Protein AF-G3NGI7-F1 (afdb_monomer)

Secondary structure (DSSP, 8-state):
-------------------------------S----EEEEEEEEEEEE--TT--HHHHHHH-EEEEEEEEHHHHHHHHHHSPPGGGSPTTEEEEEEETT--S-TTSHHHHT-EEEEEEE-HHHHHHHHHHHHHHHHTTTTGGGS-TT--EEEEEEE--SSSEEEEEEES-GGGTTT--HHHHHHHH-TT---EEEEEEEGGG-TT--TT---

Sequence (212 aa):
MAVPVAALQVNASSGPSLLEHTIHMSIPSDKENNTLPLHSPWTFWLDRSLPGATAAECESNLKKIYTVDTVQNFWRVYNNIPGVSNLPLRCSYHLMRGERKPLWEEDSNAKGGVWKMKVPKECTSAVWKELLLATIGEQFSDFCASDDEVVGVSVSVREREDVFQVWNGNASCANESNILGRINELLPQTPFKAVFYKPHEEHHAFEGGRRH

Solvent-accessible surface area (backbone atoms only — not comparable to full-atom values): 12666 Å² total; per-residue (Å²): 139,82,85,91,85,86,81,94,86,82,82,90,80,91,74,88,80,87,84,80,80,75,80,78,76,79,73,79,88,63,92,57,89,86,71,49,71,37,90,60,40,35,22,36,34,40,35,55,63,56,92,87,58,50,72,71,51,49,58,71,40,47,39,81,72,51,74,28,48,27,57,64,50,42,52,53,51,63,73,72,46,82,54,73,84,75,53,59,77,36,28,30,44,35,41,18,46,46,89,53,70,100,44,64,72,41,78,81,35,36,60,4,23,34,42,35,34,31,32,50,65,89,48,44,60,60,54,51,53,51,52,50,52,37,56,65,64,53,65,53,61,88,30,34,29,96,87,36,45,81,44,29,41,35,41,34,37,45,92,80,45,27,36,38,37,42,30,32,45,32,38,88,40,55,86,71,30,44,56,69,59,53,51,42,70,78,39,74,85,59,75,74,35,81,69,46,77,44,48,33,80,75,37,96,80,54,63,88,70,83,79,129

Mean predicted aligned error: 11.53 Å

Nearest PDB structures (foldseek):
  4b6v-assembly1_A  TM=7.515E-01  e=2.712E-27  Mus musculus
  2jgb-assembly1_A  TM=8.847E-01  e=2.091E-16  Homo sapiens
  2idv-assembly1_A  TM=8.412E-01  e=5.360E-15  Triticum aestivum
  5me6-assembly3_C  TM=8.350E-01  e=9.114E-15  Cucumis melo
  2wmc-assembly1_A  TM=8.25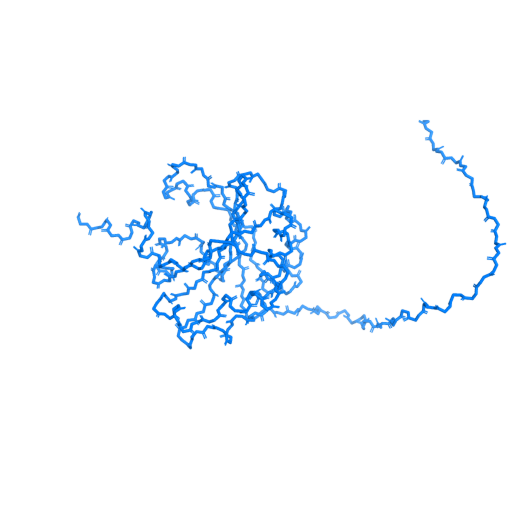4E-01  e=1.154E-14  Pisum sativum

pLDDT: mean 79.79, std 20.9, range [30.03, 97.56]

Structure (mmCIF, N/CA/C/O backbone):
data_AF-G3NGI7-F1
#
_entry.id   AF-G3NGI7-F1
#
loop_
_atom_site.group_PDB
_atom_site.id
_atom_site.type_symbol
_atom_site.label_atom_id
_atom_site.label_alt_id
_atom_site.label_comp_id
_atom_site.label_asym_id
_atom_site.label_entity_id
_atom_site.label_seq_id
_atom_site.pdbx_PDB_ins_code
_atom_site.Cartn_x
_atom_site.Cartn_y
_atom_site.Cartn_z
_atom_site.occupancy
_atom_site.B_iso_or_equiv
_atom_site.auth_seq_id
_atom_site.auth_comp_id
_atom_site.auth_asym_id
_atom_site.auth_atom_id
_atom_site.pdbx_PDB_model_num
ATOM 1 N N . MET A 1 1 ? 39.200 -17.763 29.154 1.00 35.47 1 MET A N 1
ATOM 2 C CA . MET A 1 1 ? 39.343 -16.597 30.059 1.00 35.47 1 MET A CA 1
ATOM 3 C C . MET A 1 1 ? 38.561 -15.452 29.430 1.00 35.47 1 MET A C 1
ATOM 5 O O . MET A 1 1 ? 38.743 -15.258 28.243 1.00 35.47 1 MET A O 1
ATOM 9 N N . ALA A 1 2 ? 37.658 -14.718 30.070 1.00 34.12 2 ALA A N 1
ATOM 10 C CA . ALA A 1 2 ? 37.245 -14.646 31.465 1.00 34.12 2 ALA A CA 1
ATOM 11 C C . ALA A 1 2 ? 35.800 -14.103 31.521 1.00 34.12 2 ALA A C 1
ATOM 13 O O . ALA A 1 2 ? 35.407 -13.292 30.686 1.00 34.12 2 ALA A O 1
ATOM 14 N N . VAL A 1 3 ? 35.032 -14.567 32.505 1.00 30.03 3 VAL A N 1
ATOM 15 C CA . VAL A 1 3 ? 33.756 -13.978 32.936 1.00 30.03 3 VAL A CA 1
ATOM 16 C C . VAL A 1 3 ? 34.087 -12.769 33.818 1.00 30.03 3 VAL A C 1
ATOM 18 O O . VAL A 1 3 ? 34.944 -12.924 34.692 1.00 30.03 3 VAL A O 1
ATOM 21 N N . PRO A 1 4 ? 33.451 -11.595 33.668 1.00 39.59 4 PRO A N 1
ATOM 22 C CA . PRO A 1 4 ? 33.573 -10.549 34.667 1.00 39.59 4 PRO A CA 1
ATOM 23 C C . PRO A 1 4 ? 32.540 -10.761 35.782 1.00 39.59 4 PRO A C 1
ATOM 25 O O . PRO A 1 4 ? 31.336 -10.807 35.543 1.00 39.59 4 PRO A O 1
ATOM 28 N N . VAL A 1 5 ? 33.046 -10.876 37.011 1.00 36.28 5 VAL A N 1
ATOM 29 C CA . VAL A 1 5 ? 32.312 -10.724 38.273 1.00 36.28 5 VAL A CA 1
ATOM 30 C C . VAL A 1 5 ? 32.819 -9.444 38.928 1.00 36.28 5 VAL A C 1
ATOM 32 O O . VAL A 1 5 ? 34.023 -9.331 39.136 1.00 36.28 5 VAL A O 1
ATOM 35 N N . ALA A 1 6 ? 31.908 -8.520 39.246 1.00 35.16 6 ALA A N 1
ATOM 36 C CA . ALA A 1 6 ? 31.967 -7.495 40.305 1.00 35.16 6 ALA A CA 1
ATOM 37 C C . ALA A 1 6 ? 30.927 -6.407 39.969 1.00 35.16 6 ALA A C 1
ATOM 39 O O . ALA A 1 6 ? 30.782 -6.050 38.808 1.00 35.16 6 ALA A O 1
ATOM 40 N N . ALA A 1 7 ? 30.185 -5.784 40.876 1.00 33.44 7 ALA A N 1
ATOM 41 C CA . ALA A 1 7 ? 29.917 -5.990 42.289 1.00 33.44 7 ALA A CA 1
ATOM 42 C C . ALA A 1 7 ? 28.629 -5.188 42.566 1.00 33.44 7 ALA A C 1
ATOM 44 O O . ALA A 1 7 ? 28.510 -4.040 42.140 1.00 33.44 7 ALA A O 1
ATOM 45 N N . LEU A 1 8 ? 27.657 -5.798 43.238 1.00 32.94 8 LEU A N 1
ATOM 46 C CA . LEU A 1 8 ? 26.478 -5.118 43.772 1.00 32.94 8 LEU A CA 1
ATOM 47 C C . LEU A 1 8 ? 26.868 -4.452 45.090 1.00 32.94 8 LEU A C 1
ATOM 49 O O . LEU A 1 8 ? 27.168 -5.171 46.034 1.00 32.94 8 LEU A O 1
ATOM 53 N N . GLN A 1 9 ? 26.818 -3.120 45.168 1.00 32.41 9 GLN A N 1
ATOM 54 C CA . GLN A 1 9 ? 26.530 -2.417 46.423 1.00 32.41 9 GLN A CA 1
ATOM 55 C C . GLN A 1 9 ? 26.179 -0.944 46.154 1.00 32.41 9 GLN A C 1
ATOM 57 O O . GLN A 1 9 ? 27.075 -0.124 45.980 1.00 32.41 9 GLN A O 1
ATOM 62 N N . VAL A 1 10 ? 24.893 -0.581 46.194 1.00 32.44 10 VAL A N 1
ATOM 63 C CA . VAL A 1 10 ? 24.483 0.750 46.676 1.00 32.44 10 VAL A CA 1
ATOM 64 C C . VAL A 1 10 ? 23.192 0.600 47.481 1.00 32.44 10 VAL A C 1
ATOM 66 O O . VAL A 1 10 ? 22.247 -0.058 47.058 1.00 32.44 10 VAL A O 1
ATOM 69 N N . ASN A 1 11 ? 23.241 1.162 48.685 1.00 31.39 11 ASN A N 1
ATOM 70 C CA . ASN A 1 11 ? 22.303 1.034 49.791 1.00 31.39 11 ASN A CA 1
ATOM 71 C C . ASN A 1 11 ? 20.877 1.513 49.500 1.00 31.39 11 ASN A C 1
ATOM 73 O O . ASN A 1 11 ? 20.649 2.473 48.770 1.00 31.39 11 ASN A O 1
ATOM 77 N N . ALA A 1 12 ? 19.943 0.888 50.215 1.00 32.53 12 ALA A N 1
ATOM 78 C CA . ALA A 1 12 ? 18.572 1.328 50.389 1.00 32.53 12 ALA A CA 1
ATOM 79 C C . ALA A 1 12 ? 18.481 2.687 51.108 1.00 32.53 12 ALA A C 1
ATOM 81 O O . ALA A 1 12 ? 19.065 2.877 52.176 1.00 32.53 12 ALA A O 1
ATOM 82 N N . SER A 1 13 ? 17.652 3.584 50.578 1.00 34.91 13 SER A N 1
ATOM 83 C CA . SER A 1 13 ? 16.891 4.540 51.379 1.00 34.91 13 SER A CA 1
ATOM 84 C C . SER A 1 13 ? 15.485 4.691 50.791 1.00 34.91 13 SER A C 1
ATOM 86 O O . SER A 1 13 ? 15.260 4.698 49.585 1.00 34.91 13 SER A O 1
ATOM 88 N N . SER A 1 14 ? 14.528 4.673 51.704 1.00 40.25 14 SER A N 1
ATOM 89 C CA . SER A 1 14 ? 13.093 4.482 51.542 1.00 40.25 14 SER A CA 1
ATOM 90 C C . SER A 1 14 ? 12.348 5.710 51.008 1.00 40.25 14 SER A C 1
ATOM 92 O O . SER A 1 14 ? 12.478 6.800 51.560 1.00 40.25 14 SER A O 1
ATOM 94 N N . GLY A 1 15 ? 11.466 5.488 50.032 1.00 37.97 15 GLY A N 1
ATOM 95 C CA . GLY A 1 15 ? 10.341 6.362 49.683 1.00 37.97 15 GLY A CA 1
ATOM 96 C C . GLY A 1 15 ? 9.142 5.500 49.253 1.00 37.97 15 GLY A C 1
ATOM 97 O O . GLY A 1 15 ? 9.364 4.428 48.689 1.00 37.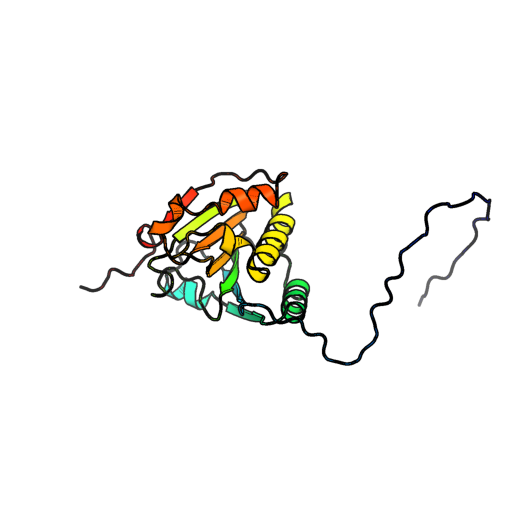97 15 GLY A O 1
ATOM 98 N N . PRO A 1 16 ? 7.883 5.883 49.540 1.00 39.19 16 PRO A N 1
ATOM 99 C CA . PRO A 1 16 ? 6.734 5.061 49.181 1.00 39.19 16 PRO A CA 1
ATOM 100 C C . PRO A 1 16 ? 6.428 5.238 47.686 1.00 39.19 16 PRO A C 1
ATOM 102 O O . PRO A 1 16 ? 5.938 6.287 47.270 1.00 39.19 16 PRO A O 1
ATOM 105 N N . SER A 1 17 ? 6.708 4.222 46.864 1.00 39.66 17 SER A N 1
ATOM 106 C CA . SER A 1 17 ? 6.283 4.195 45.460 1.00 39.66 17 SER A CA 1
ATOM 107 C C . SER A 1 17 ? 4.797 3.835 45.366 1.00 39.66 17 SER A C 1
ATOM 109 O O . SER A 1 17 ? 4.411 2.683 45.175 1.00 39.66 17 SER A O 1
ATOM 111 N N . LEU A 1 18 ? 3.934 4.838 45.506 1.00 48.47 18 LEU A N 1
ATOM 112 C CA . LEU A 1 18 ? 2.611 4.795 44.895 1.00 48.47 18 LEU A CA 1
ATOM 113 C C . LEU A 1 18 ? 2.846 4.858 43.383 1.00 48.47 18 LEU A C 1
ATOM 115 O O . LEU A 1 18 ? 3.287 5.906 42.926 1.00 48.47 18 LEU A O 1
ATOM 119 N N . LEU A 1 19 ? 2.645 3.737 42.676 1.00 43.50 19 LEU A N 1
ATOM 120 C CA . LEU A 1 19 ? 2.373 3.568 41.229 1.00 43.50 19 LEU A CA 1
ATOM 121 C C . LEU A 1 19 ? 2.923 2.223 40.693 1.00 43.50 19 LEU A C 1
ATOM 123 O O . LEU A 1 19 ? 3.621 2.176 39.690 1.00 43.50 19 LEU A O 1
ATOM 127 N N . GLU A 1 20 ? 2.564 1.102 41.318 1.00 41.09 20 GLU A N 1
ATOM 128 C CA . GLU A 1 20 ? 2.549 -0.204 40.638 1.00 41.09 20 GLU A CA 1
ATOM 129 C C . GLU A 1 20 ? 1.208 -0.880 40.934 1.00 41.09 20 GLU A C 1
ATOM 131 O O . GLU A 1 20 ? 1.075 -1.793 41.743 1.00 41.09 20 GLU A O 1
ATOM 136 N N . HIS A 1 21 ? 0.150 -0.369 40.311 1.00 38.62 21 HIS A N 1
ATOM 137 C CA . HIS A 1 21 ? -1.038 -1.170 40.031 1.00 38.62 21 HIS A CA 1
ATOM 138 C C . HIS A 1 21 ? -1.010 -1.502 38.546 1.00 38.62 21 HIS A C 1
ATOM 140 O O . HIS A 1 21 ? -1.794 -0.999 37.746 1.00 38.62 21 HIS A O 1
ATOM 146 N N . THR A 1 22 ? -0.044 -2.341 38.173 1.00 43.09 22 THR A N 1
ATOM 147 C CA . THR A 1 22 ? -0.111 -3.084 36.920 1.00 43.09 22 THR A CA 1
ATOM 148 C C . THR A 1 22 ? -1.347 -3.967 37.015 1.00 43.09 22 THR A C 1
ATOM 150 O O . THR A 1 22 ? -1.375 -4.924 37.788 1.00 43.09 22 THR A O 1
ATOM 153 N N . ILE A 1 23 ? -2.393 -3.617 36.267 1.00 44.12 23 ILE A N 1
ATOM 154 C CA . ILE A 1 23 ? -3.558 -4.476 36.063 1.00 44.12 23 ILE A CA 1
ATOM 155 C C . ILE A 1 23 ? -3.031 -5.744 35.391 1.00 44.12 23 ILE A C 1
ATOM 157 O O . ILE A 1 23 ? -2.789 -5.776 34.186 1.00 44.12 23 ILE A O 1
ATOM 161 N N . HIS A 1 24 ? -2.795 -6.786 36.184 1.00 43.12 24 HIS A N 1
ATOM 162 C CA . HIS A 1 24 ? -2.469 -8.106 35.677 1.00 43.12 24 HIS A CA 1
ATOM 163 C C . HIS A 1 24 ? -3.762 -8.686 35.098 1.00 43.12 24 HIS A C 1
ATOM 165 O O . HIS A 1 24 ? -4.488 -9.406 35.782 1.00 43.12 24 HIS A O 1
ATOM 171 N N . MET A 1 25 ? -4.097 -8.334 33.850 1.00 44.91 25 MET A N 1
ATOM 172 C CA . MET A 1 25 ? -5.103 -9.088 33.109 1.00 44.91 25 MET A CA 1
ATOM 173 C C . MET A 1 25 ? -4.588 -10.520 32.997 1.00 44.91 25 MET A C 1
ATOM 175 O O . MET A 1 25 ? -3.659 -10.811 32.246 1.00 44.91 25 MET A O 1
ATOM 179 N N . SER A 1 26 ? -5.167 -11.413 33.791 1.00 44.81 26 SER A N 1
ATOM 180 C CA . SER A 1 26 ? -5.025 -12.850 33.626 1.00 44.81 26 SER A CA 1
ATOM 181 C C . SER A 1 26 ? -5.613 -13.219 32.267 1.00 44.81 26 SER A C 1
ATOM 183 O O . SER A 1 26 ? -6.824 -13.392 32.144 1.00 44.81 26 SER A O 1
ATOM 185 N N . ILE A 1 27 ? -4.768 -13.292 31.237 1.00 57.34 27 ILE A N 1
ATOM 186 C CA . ILE A 1 27 ? -5.132 -13.924 29.969 1.00 57.34 27 ILE A CA 1
ATOM 187 C C . ILE A 1 27 ? -5.388 -15.398 30.312 1.00 57.34 27 ILE A C 1
ATOM 189 O O . ILE A 1 27 ? -4.459 -16.054 30.798 1.00 57.34 27 ILE A O 1
ATOM 193 N N . PRO A 1 28 ? -6.615 -15.923 30.140 1.00 48.22 28 PRO A N 1
ATOM 194 C CA . PRO A 1 28 ? -6.897 -17.321 30.422 1.00 48.22 28 PRO A CA 1
ATOM 195 C C . PRO A 1 28 ? -5.969 -18.186 29.572 1.00 48.22 28 PRO A C 1
ATOM 197 O O . PRO A 1 28 ? -5.926 -18.061 28.348 1.00 48.22 28 PRO A O 1
ATOM 200 N N . SER A 1 29 ? -5.186 -19.036 30.232 1.00 49.72 29 SER A N 1
ATOM 201 C CA . SER A 1 29 ? -4.342 -20.044 29.591 1.00 49.72 29 SER A CA 1
ATOM 202 C C . SER A 1 29 ? -5.216 -21.215 29.128 1.00 49.72 29 SER A C 1
ATOM 204 O O . SER A 1 29 ? -5.017 -22.352 29.560 1.00 49.72 29 SER A O 1
ATOM 206 N N . ASP A 1 30 ? -6.177 -20.953 28.249 1.00 49.66 30 ASP A N 1
ATOM 207 C CA . ASP A 1 30 ? -6.859 -22.022 27.535 1.00 49.66 30 ASP A CA 1
ATOM 208 C C . ASP A 1 30 ? -6.030 -22.376 26.306 1.00 49.66 30 ASP A C 1
ATOM 210 O O . ASP A 1 30 ? -5.837 -21.582 25.386 1.00 49.66 30 ASP A O 1
ATOM 214 N N . LYS A 1 31 ? -5.491 -23.599 26.319 1.00 51.34 31 LYS A N 1
ATOM 215 C CA . LYS A 1 31 ? -4.829 -24.252 25.183 1.00 51.34 31 LYS A CA 1
ATOM 216 C C . LYS A 1 31 ? -5.850 -24.677 24.118 1.00 51.34 31 LYS A C 1
ATOM 218 O O . LYS A 1 31 ? -5.794 -25.798 23.621 1.00 51.34 31 LYS A O 1
ATOM 223 N N . GLU A 1 32 ? -6.759 -23.787 23.752 1.00 53.88 32 GLU A N 1
ATOM 224 C CA . GLU A 1 32 ? -7.366 -23.818 22.429 1.00 53.88 32 GLU A CA 1
ATOM 225 C C . GLU A 1 32 ? -6.561 -22.866 21.548 1.00 53.88 32 GLU A C 1
ATOM 227 O O . GLU A 1 32 ? -6.068 -21.841 22.017 1.00 53.88 32 GLU A O 1
ATOM 232 N N . ASN A 1 33 ? -6.350 -23.222 20.282 1.00 62.00 33 ASN A N 1
ATOM 233 C CA . ASN A 1 33 ? -5.740 -22.328 19.302 1.00 62.00 33 ASN A CA 1
ATOM 234 C C . ASN A 1 33 ? -6.602 -21.058 19.205 1.00 62.00 33 ASN A C 1
ATOM 236 O O . ASN A 1 33 ? -7.518 -20.987 18.393 1.00 62.00 33 ASN A O 1
ATOM 240 N N . ASN A 1 34 ? -6.309 -20.058 20.039 1.00 71.19 34 ASN A N 1
ATOM 241 C CA . ASN A 1 34 ? -6.961 -18.755 20.069 1.00 71.19 34 ASN A CA 1
ATOM 242 C C . ASN A 1 34 ? -6.469 -17.923 18.876 1.00 71.19 34 ASN A C 1
ATOM 244 O O . ASN A 1 34 ? -5.839 -16.878 19.036 1.00 71.19 34 ASN A O 1
ATOM 248 N N . THR A 1 35 ? -6.633 -18.469 17.672 1.00 84.19 35 THR A N 1
ATOM 249 C CA . THR A 1 35 ? -6.315 -17.828 16.402 1.00 84.19 35 THR A CA 1
ATOM 250 C C . THR A 1 35 ? -7.473 -16.922 16.036 1.00 84.19 35 THR A C 1
ATOM 252 O O . THR A 1 35 ? -8.610 -17.377 15.947 1.00 84.19 35 THR A O 1
ATOM 255 N N . LEU A 1 36 ? -7.180 -15.645 15.823 1.00 93.56 36 LEU A N 1
ATOM 256 C CA . LEU A 1 36 ? -8.166 -14.646 15.442 1.00 93.56 36 LEU A CA 1
ATOM 257 C C . LEU A 1 36 ? -8.122 -14.540 13.915 1.00 93.56 36 LEU A C 1
ATOM 259 O O . LEU A 1 36 ? -7.128 -14.015 13.398 1.00 93.56 36 LEU A O 1
ATOM 263 N N . PRO A 1 37 ? -9.117 -15.081 13.188 1.00 95.31 37 PRO A N 1
ATOM 264 C CA . PRO A 1 37 ? -9.139 -14.993 11.735 1.00 95.31 37 PRO A CA 1
ATOM 265 C C . PRO A 1 37 ? -9.297 -13.537 11.299 1.00 95.31 37 PRO A C 1
ATOM 267 O O . PRO A 1 37 ? -10.006 -12.754 11.932 1.00 95.31 37 PRO A O 1
ATOM 270 N N . LEU A 1 38 ? -8.620 -13.176 10.215 1.00 95.06 38 LEU A N 1
ATOM 271 C CA . LEU A 1 38 ? -8.882 -11.932 9.505 1.00 95.06 38 LEU A CA 1
ATOM 272 C C . LEU A 1 38 ? -10.152 -12.098 8.670 1.00 95.06 38 LEU A C 1
ATOM 274 O O . LEU A 1 38 ? -10.463 -13.199 8.218 1.00 95.06 38 LEU A O 1
ATOM 278 N N . HIS A 1 39 ? -10.865 -10.996 8.437 1.00 93.69 39 HIS A N 1
ATOM 279 C CA . HIS A 1 39 ? -12.018 -10.999 7.535 1.00 93.69 39 HIS A CA 1
ATOM 280 C C . HIS A 1 39 ? -11.611 -11.412 6.112 1.00 93.69 39 HIS A C 1
ATOM 282 O O . HIS A 1 39 ? -12.273 -12.225 5.472 1.00 93.69 39 HIS A O 1
ATOM 288 N N . SER A 1 40 ? -10.481 -10.876 5.648 1.00 93.69 40 SER A N 1
ATOM 289 C CA . SER A 1 40 ? -9.912 -11.141 4.329 1.00 93.69 40 SER A CA 1
ATOM 290 C C . SER A 1 40 ? -8.474 -11.650 4.480 1.00 93.69 40 SER A C 1
ATOM 292 O O . SER A 1 40 ? -7.743 -11.138 5.333 1.00 93.69 40 SER A O 1
ATOM 294 N N . PRO A 1 41 ? -8.017 -12.621 3.667 1.00 96.06 41 PRO A N 1
ATOM 295 C CA . PRO A 1 41 ? -6.601 -12.959 3.603 1.00 96.06 41 PRO A CA 1
ATOM 296 C C . PRO A 1 41 ? -5.816 -11.831 2.921 1.00 96.06 41 PRO A C 1
ATOM 298 O O . PRO A 1 41 ? -6.312 -11.197 1.988 1.00 96.06 41 PRO A O 1
ATOM 301 N N . TRP A 1 42 ? -4.574 -11.612 3.346 1.00 97.12 42 TRP A N 1
ATOM 302 C CA . TRP A 1 42 ? -3.687 -10.586 2.795 1.00 97.12 42 TRP A CA 1
ATOM 303 C C . TRP A 1 42 ? -2.302 -11.157 2.504 1.00 97.12 42 TRP A C 1
ATOM 305 O O . TRP A 1 42 ? -1.724 -11.857 3.330 1.00 97.12 42 TRP A O 1
ATOM 315 N N . THR A 1 43 ? -1.728 -10.835 1.351 1.00 97.12 43 THR A N 1
ATOM 316 C CA . THR A 1 43 ? -0.399 -11.301 0.951 1.00 97.12 43 THR A CA 1
ATOM 317 C C . THR A 1 43 ? 0.621 -10.177 1.005 1.00 97.12 43 THR A C 1
ATOM 319 O O . THR A 1 43 ? 0.444 -9.122 0.394 1.00 97.12 43 THR A O 1
ATOM 322 N N . PHE A 1 44 ? 1.717 -10.427 1.721 1.00 97.06 44 PHE A N 1
ATOM 323 C CA . PHE A 1 44 ? 2.901 -9.582 1.707 1.00 97.06 44 PHE A CA 1
ATOM 324 C C . PHE A 1 44 ? 3.755 -9.875 0.475 1.00 97.06 44 PHE A C 1
ATOM 326 O O . PHE A 1 44 ? 4.112 -11.027 0.207 1.00 97.06 44 PHE A O 1
ATOM 333 N N . TRP A 1 45 ? 4.161 -8.813 -0.209 1.00 95.56 45 TRP A N 1
ATOM 334 C CA . TRP A 1 45 ? 5.073 -8.854 -1.342 1.00 95.56 45 TRP A CA 1
ATOM 335 C C . TRP A 1 45 ? 6.241 -7.888 -1.138 1.00 95.56 45 TRP A C 1
ATOM 337 O O . TRP A 1 45 ? 6.085 -6.820 -0.541 1.00 95.56 45 TRP A O 1
ATOM 347 N N . LEU A 1 46 ? 7.405 -8.256 -1.668 1.00 93.44 46 LEU A N 1
ATOM 348 C CA . LEU A 1 46 ? 8.589 -7.409 -1.772 1.00 93.44 46 LEU A CA 1
ATOM 349 C C . LEU A 1 46 ? 8.902 -7.189 -3.248 1.00 93.44 46 LEU A C 1
ATOM 351 O O . LEU A 1 46 ? 9.082 -8.154 -3.983 1.00 93.44 46 LEU A O 1
ATOM 355 N N . ASP A 1 47 ? 9.032 -5.934 -3.648 1.00 89.88 47 ASP A N 1
ATOM 356 C CA . ASP A 1 47 ? 9.486 -5.544 -4.978 1.00 89.88 47 ASP A CA 1
ATOM 357 C C . ASP A 1 47 ? 10.789 -4.738 -4.880 1.00 89.88 47 ASP A C 1
ATOM 359 O O . ASP A 1 47 ? 11.034 -4.000 -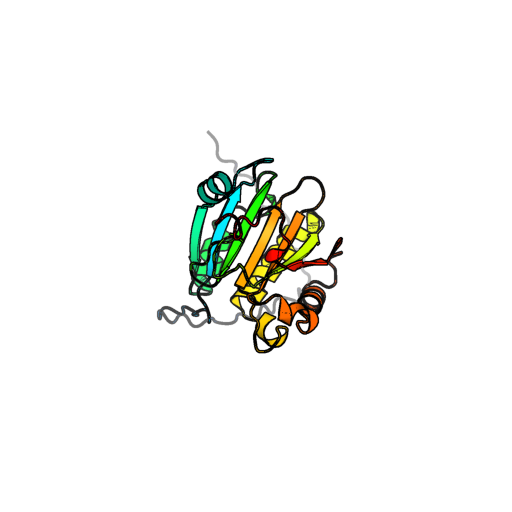3.916 1.00 89.88 47 ASP A O 1
ATOM 363 N N . ARG A 1 48 ? 11.637 -4.869 -5.898 1.00 83.69 48 ARG A N 1
ATOM 364 C CA . ARG A 1 48 ? 12.819 -4.035 -6.097 1.00 83.69 48 ARG A CA 1
ATOM 365 C C . ARG A 1 48 ? 12.689 -3.327 -7.439 1.00 83.69 48 ARG A C 1
ATOM 367 O O . ARG A 1 48 ? 12.990 -3.889 -8.487 1.00 83.69 48 ARG A O 1
ATOM 374 N N . SER A 1 49 ? 12.335 -2.048 -7.379 1.00 71.12 49 SER A N 1
ATOM 375 C CA . SER A 1 49 ? 12.184 -1.209 -8.560 1.00 71.12 49 SER A CA 1
ATOM 376 C C . SER A 1 49 ? 13.551 -0.724 -9.049 1.00 71.12 49 SER A C 1
ATOM 378 O O . SER A 1 49 ? 14.217 0.095 -8.408 1.00 71.12 49 SER A O 1
ATOM 380 N N . LEU A 1 50 ? 13.991 -1.221 -10.202 1.00 67.62 50 LEU A N 1
ATOM 381 C CA . LEU A 1 50 ? 15.176 -0.703 -10.881 1.00 67.62 50 LEU A CA 1
ATOM 382 C C . LEU A 1 50 ? 14.758 0.420 -11.852 1.00 67.62 50 LEU A C 1
ATOM 384 O O . LEU A 1 50 ? 13.732 0.301 -12.522 1.00 67.62 50 LEU A O 1
ATOM 388 N N . PRO A 1 51 ? 15.502 1.542 -11.929 1.00 62.25 51 PRO A N 1
ATOM 389 C CA . PRO A 1 51 ? 15.210 2.580 -12.914 1.00 62.25 51 PRO A CA 1
ATOM 390 C C . PRO A 1 51 ? 15.283 2.003 -14.332 1.00 62.25 51 PRO A C 1
ATOM 392 O O . PRO A 1 51 ? 16.294 1.406 -14.687 1.00 62.25 51 PRO A O 1
ATOM 395 N N . GLY A 1 52 ? 14.238 2.217 -15.134 1.00 61.69 52 GLY A N 1
ATOM 396 C CA . GLY A 1 52 ? 14.174 1.718 -16.511 1.00 61.69 52 GLY A CA 1
ATOM 397 C C . GLY A 1 52 ? 13.827 0.233 -16.641 1.00 61.69 52 GLY A C 1
ATOM 398 O O . GLY A 1 52 ? 13.937 -0.293 -17.742 1.00 61.69 52 GLY A O 1
ATOM 399 N N . ALA A 1 53 ? 13.409 -0.424 -15.552 1.00 62.91 53 ALA A N 1
ATOM 400 C CA . ALA A 1 53 ? 12.938 -1.801 -15.608 1.00 62.91 53 ALA A CA 1
ATOM 401 C C . ALA A 1 53 ? 11.684 -1.930 -16.486 1.00 62.91 53 ALA A C 1
ATOM 403 O O . ALA A 1 53 ? 10.752 -1.126 -16.392 1.00 62.91 53 ALA A O 1
ATOM 404 N N . THR A 1 54 ? 11.671 -2.964 -17.317 1.00 66.19 54 THR A N 1
ATOM 405 C CA . THR A 1 54 ? 10.512 -3.415 -18.094 1.00 66.19 54 THR A CA 1
ATOM 406 C C . THR A 1 54 ? 9.445 -4.036 -17.184 1.00 66.19 54 THR A C 1
ATOM 408 O O . THR A 1 54 ? 9.732 -4.425 -16.049 1.00 66.19 54 THR A O 1
ATOM 411 N N . ALA A 1 55 ? 8.209 -4.173 -17.677 1.00 64.06 55 ALA A N 1
ATOM 412 C CA . ALA A 1 55 ? 7.133 -4.854 -16.951 1.00 64.06 55 ALA A CA 1
ATOM 413 C C . ALA A 1 55 ? 7.531 -6.284 -16.529 1.00 64.06 55 ALA A C 1
ATOM 415 O O . ALA A 1 55 ? 7.371 -6.662 -15.369 1.00 64.06 55 ALA A O 1
ATOM 416 N N . ALA A 1 56 ? 8.184 -7.027 -17.431 1.00 64.00 56 ALA A N 1
ATOM 417 C CA . ALA A 1 56 ? 8.702 -8.370 -17.162 1.00 64.00 56 ALA A CA 1
ATOM 418 C C . ALA A 1 56 ? 9.762 -8.398 -16.043 1.00 64.00 56 ALA A C 1
ATOM 420 O O . ALA A 1 56 ? 9.800 -9.321 -15.229 1.00 64.00 56 ALA A O 1
ATOM 421 N N . GLU A 1 57 ? 10.618 -7.376 -15.959 1.00 68.94 57 GLU A N 1
ATOM 422 C CA . GLU A 1 57 ? 11.591 -7.254 -14.869 1.00 68.94 57 GLU A CA 1
ATOM 423 C C . GLU A 1 57 ? 10.921 -6.862 -13.548 1.00 68.94 57 GLU A C 1
ATOM 425 O O . GLU A 1 57 ? 11.351 -7.329 -12.495 1.00 68.94 57 GLU A O 1
ATOM 430 N N . CYS A 1 58 ? 9.868 -6.040 -13.575 1.00 64.94 58 CYS A N 1
ATOM 431 C CA . CYS A 1 58 ? 9.076 -5.735 -12.382 1.00 64.94 58 CYS A CA 1
ATOM 432 C C . CYS A 1 58 ? 8.398 -7.001 -11.838 1.00 64.94 58 CYS A C 1
ATOM 434 O O . CYS A 1 58 ? 8.533 -7.303 -10.653 1.00 64.94 58 CYS A O 1
ATOM 436 N N . GLU A 1 59 ? 7.775 -7.803 -12.706 1.00 67.62 59 GLU A N 1
ATOM 437 C CA . GLU A 1 59 ? 7.186 -9.082 -12.304 1.00 67.62 59 GLU A CA 1
ATOM 438 C C . GLU A 1 59 ? 8.248 -10.060 -11.775 1.00 67.62 59 GLU A C 1
ATOM 440 O O . GLU A 1 59 ? 8.044 -10.693 -10.741 1.00 67.62 59 GLU A O 1
ATOM 445 N N . SER A 1 60 ? 9.417 -10.148 -12.418 1.00 73.06 60 SER A N 1
ATOM 446 C CA . SER A 1 60 ? 10.492 -11.035 -11.953 1.00 73.06 60 SER A CA 1
ATOM 447 C C . SER A 1 60 ? 11.112 -10.598 -10.619 1.00 73.06 60 SER A C 1
ATOM 449 O O . SER A 1 60 ? 11.666 -11.438 -9.902 1.00 73.06 60 SER A O 1
ATOM 451 N N . ASN A 1 61 ? 11.086 -9.303 -10.293 1.00 82.06 61 ASN A N 1
ATOM 452 C CA . ASN A 1 61 ? 11.616 -8.779 -9.032 1.00 82.06 61 ASN A CA 1
ATOM 453 C C . ASN A 1 61 ? 10.604 -8.863 -7.885 1.00 82.06 61 ASN A C 1
ATOM 455 O O . ASN A 1 61 ? 11.005 -8.813 -6.716 1.00 82.06 61 ASN A O 1
ATOM 459 N N . LEU A 1 62 ? 9.326 -9.038 -8.214 1.00 86.88 62 LEU A N 1
ATOM 460 C CA . LEU A 1 62 ? 8.247 -9.188 -7.262 1.00 86.88 62 LEU A CA 1
ATOM 461 C C . LEU A 1 62 ? 8.307 -10.566 -6.587 1.00 86.88 62 LEU A C 1
ATOM 463 O O . LEU A 1 62 ? 8.121 -11.616 -7.200 1.00 86.88 62 LEU A O 1
ATOM 467 N N . LYS A 1 63 ? 8.535 -10.565 -5.277 1.00 91.38 63 LYS A N 1
ATOM 468 C CA . LYS A 1 63 ? 8.629 -11.774 -4.457 1.00 91.38 63 LYS A CA 1
ATOM 469 C C . LYS A 1 63 ? 7.487 -11.833 -3.464 1.00 91.38 63 LYS A C 1
ATOM 471 O O . LYS A 1 63 ? 7.336 -10.943 -2.627 1.00 91.38 63 LYS A O 1
ATOM 476 N N . LYS A 1 64 ? 6.724 -12.924 -3.511 1.00 94.44 64 LYS A N 1
ATOM 477 C CA . LYS A 1 64 ? 5.769 -13.265 -2.457 1.00 94.44 64 LYS A CA 1
ATOM 478 C C . LYS A 1 64 ? 6.538 -13.593 -1.179 1.00 94.44 64 LYS A C 1
ATOM 480 O O . LYS A 1 64 ? 7.437 -14.431 -1.204 1.00 94.44 64 LYS A O 1
ATOM 485 N N . ILE A 1 65 ? 6.183 -12.942 -0.076 1.00 94.94 65 ILE A N 1
ATOM 486 C CA . ILE A 1 65 ? 6.745 -13.238 1.244 1.00 94.94 65 ILE A CA 1
ATOM 487 C C . ILE A 1 65 ? 5.878 -14.296 1.919 1.00 94.94 65 ILE A C 1
ATOM 489 O O . ILE A 1 65 ? 6.346 -15.396 2.201 1.00 94.94 65 ILE A O 1
ATOM 493 N N . TYR A 1 66 ? 4.612 -13.962 2.178 1.00 96.38 66 TYR A N 1
ATOM 494 C CA . TYR A 1 66 ? 3.675 -14.841 2.870 1.00 96.38 66 TYR A CA 1
ATOM 495 C C . TYR A 1 66 ? 2.238 -14.324 2.755 1.00 96.38 66 TYR A C 1
ATOM 497 O O . TYR A 1 66 ? 2.028 -13.115 2.641 1.00 96.38 66 TYR A O 1
ATOM 505 N N . THR A 1 67 ? 1.263 -15.227 2.841 1.00 97.00 67 THR A N 1
ATOM 506 C CA . THR A 1 67 ? -0.170 -14.899 2.903 1.00 97.00 67 THR A CA 1
ATOM 507 C C . THR A 1 67 ? -0.675 -15.110 4.318 1.00 97.00 67 THR A C 1
ATOM 509 O O . THR A 1 67 ? -0.545 -16.200 4.866 1.00 97.00 67 THR A O 1
ATOM 512 N N . VAL A 1 68 ? -1.222 -14.061 4.921 1.00 96.44 68 VAL A N 1
ATOM 513 C CA . VAL A 1 68 ? -1.747 -14.067 6.284 1.00 96.44 68 VAL A CA 1
ATOM 514 C C . VAL A 1 68 ? -3.269 -14.079 6.255 1.00 96.44 68 VAL A C 1
ATOM 516 O O . VAL A 1 68 ? -3.904 -13.320 5.532 1.00 96.44 68 VAL A O 1
ATOM 519 N N . ASP A 1 69 ? -3.841 -14.948 7.069 1.00 96.31 69 ASP A N 1
ATOM 520 C CA . ASP A 1 69 ? -5.277 -15.189 7.228 1.00 96.31 69 ASP A CA 1
ATOM 521 C C . ASP A 1 69 ? -5.731 -15.027 8.688 1.00 96.31 69 ASP A C 1
ATOM 523 O O . ASP A 1 69 ? -6.916 -15.086 8.995 1.00 96.31 69 ASP A O 1
ATOM 527 N N . THR A 1 70 ? -4.786 -14.801 9.604 1.00 96.38 70 THR A N 1
ATOM 528 C CA . THR A 1 70 ? -5.022 -14.590 11.034 1.00 96.38 70 THR A CA 1
ATOM 529 C C . THR A 1 70 ? -4.172 -13.435 11.553 1.00 96.38 70 THR A C 1
ATOM 531 O O . THR A 1 70 ? -3.072 -13.171 11.050 1.00 96.38 70 THR A O 1
ATOM 534 N N . VAL A 1 71 ? -4.641 -12.771 12.611 1.00 95.56 71 VAL A N 1
ATOM 535 C CA . VAL A 1 71 ? -3.918 -11.674 13.281 1.00 95.56 71 VAL A CA 1
ATOM 536 C C . VAL A 1 71 ? -2.558 -12.152 13.809 1.00 95.56 71 VAL A C 1
ATOM 538 O O . VAL A 1 71 ? -1.556 -11.439 13.741 1.00 95.56 71 VAL A O 1
ATOM 541 N N . GLN A 1 72 ? -2.488 -13.389 14.299 1.00 94.94 72 GLN A N 1
ATOM 542 C CA . GLN A 1 72 ? -1.257 -14.002 14.792 1.00 94.94 72 GLN A CA 1
ATOM 543 C C . GLN A 1 72 ? -0.253 -14.212 13.657 1.00 94.94 72 GLN A C 1
ATOM 545 O O . GLN A 1 72 ? 0.926 -13.896 13.824 1.00 94.94 72 GLN A O 1
ATOM 550 N N . ASN A 1 73 ? -0.703 -14.711 12.500 1.00 94.94 73 ASN A N 1
ATOM 551 C CA . ASN A 1 73 ? 0.160 -14.865 11.329 1.00 94.94 73 ASN A CA 1
ATOM 552 C C . ASN A 1 73 ? 0.636 -13.505 10.804 1.00 94.94 73 ASN A C 1
ATOM 554 O O . ASN A 1 73 ? 1.813 -13.381 10.467 1.00 94.94 73 ASN A O 1
ATOM 558 N N . PHE A 1 74 ? -0.213 -12.471 10.832 1.00 97.06 74 PHE A N 1
ATOM 559 C CA . PHE A 1 74 ? 0.202 -11.099 10.529 1.00 97.06 74 PHE A CA 1
ATOM 560 C C . PHE A 1 74 ? 1.379 -10.650 11.405 1.00 97.06 74 PHE A C 1
ATOM 562 O O . PHE A 1 74 ? 2.431 -10.293 10.873 1.00 97.06 74 PHE A O 1
ATOM 569 N N . TRP A 1 75 ? 1.253 -10.733 12.734 1.00 96.56 75 TRP A N 1
ATOM 570 C CA . TRP A 1 75 ? 2.330 -10.318 13.639 1.00 96.56 75 TRP A CA 1
ATOM 571 C C . TRP A 1 75 ? 3.581 -11.187 13.512 1.00 96.56 75 TRP A C 1
ATOM 573 O O . TRP A 1 75 ? 4.693 -10.670 13.614 1.00 96.56 75 TRP A O 1
ATOM 583 N N . ARG A 1 76 ? 3.430 -12.492 13.248 1.00 95.69 76 ARG A N 1
ATOM 584 C CA . ARG A 1 76 ? 4.568 -13.376 12.956 1.00 95.69 76 ARG A CA 1
ATOM 585 C C . ARG A 1 76 ? 5.334 -12.886 11.735 1.00 95.69 76 ARG A C 1
ATOM 587 O O . ARG A 1 76 ? 6.544 -12.726 11.830 1.00 95.69 76 ARG A O 1
ATOM 594 N N . VAL A 1 77 ? 4.659 -12.620 10.620 1.00 96.38 77 VAL A N 1
ATOM 595 C CA . VAL A 1 77 ? 5.325 -12.140 9.401 1.00 96.38 77 VAL A CA 1
ATOM 596 C C . VAL A 1 77 ? 5.936 -10.761 9.636 1.00 96.38 77 VAL A C 1
ATOM 598 O O . VAL A 1 77 ? 7.133 -10.594 9.422 1.00 96.38 77 VAL A O 1
ATOM 601 N N . TYR A 1 78 ? 5.157 -9.808 10.154 1.00 96.25 78 TYR A N 1
ATOM 602 C CA . TYR A 1 78 ? 5.602 -8.430 10.383 1.00 96.25 78 TYR A CA 1
ATOM 603 C C . TYR A 1 78 ? 6.851 -8.347 11.276 1.00 96.25 78 TYR A C 1
ATOM 605 O O . TYR A 1 78 ? 7.764 -7.581 10.981 1.00 96.25 78 TYR A O 1
ATOM 613 N N . ASN A 1 79 ? 6.933 -9.172 12.325 1.00 95.56 79 ASN A N 1
ATOM 614 C CA . ASN A 1 79 ? 8.077 -9.181 13.241 1.00 95.56 79 ASN A CA 1
ATOM 615 C C . ASN A 1 79 ? 9.304 -9.942 12.704 1.00 95.56 79 ASN A C 1
ATOM 617 O O . ASN A 1 79 ? 10.393 -9.778 13.250 1.00 95.56 79 ASN A O 1
ATOM 621 N N . ASN A 1 80 ? 9.148 -10.787 11.677 1.00 95.75 80 ASN A N 1
ATOM 622 C CA . ASN A 1 80 ? 10.246 -11.578 11.101 1.00 95.75 80 ASN A CA 1
ATOM 623 C C . ASN A 1 80 ? 10.809 -10.990 9.798 1.00 95.75 80 ASN A C 1
ATOM 625 O O . ASN A 1 80 ? 11.876 -11.415 9.353 1.00 95.75 80 ASN A O 1
ATOM 629 N N . ILE A 1 81 ? 10.131 -10.020 9.182 1.00 94.38 81 ILE A N 1
ATOM 630 C CA . ILE A 1 81 ? 10.665 -9.292 8.027 1.00 94.38 81 ILE A CA 1
ATOM 631 C C . ILE A 1 81 ? 11.469 -8.061 8.474 1.00 94.38 81 ILE A C 1
ATOM 633 O O . ILE A 1 81 ? 11.167 -7.464 9.509 1.00 94.38 81 ILE A O 1
ATOM 637 N N . PRO A 1 82 ? 12.479 -7.623 7.698 1.00 94.00 82 PRO A N 1
ATOM 638 C CA . PRO A 1 82 ? 13.155 -6.360 7.963 1.00 94.00 82 PRO A CA 1
ATOM 639 C C . PRO A 1 82 ? 12.157 -5.203 7.974 1.00 94.00 82 PRO A C 1
ATOM 641 O O . PRO A 1 82 ? 11.352 -5.074 7.048 1.00 94.00 82 PRO A O 1
ATOM 644 N N . GLY A 1 83 ? 12.245 -4.342 8.991 1.00 93.25 83 GLY A N 1
ATOM 645 C CA . GLY A 1 83 ? 11.459 -3.113 9.049 1.00 93.25 83 GLY A CA 1
ATOM 646 C C . GLY A 1 83 ? 11.685 -2.242 7.811 1.00 93.25 83 GLY A C 1
ATOM 647 O O . GLY A 1 83 ? 12.775 -2.227 7.24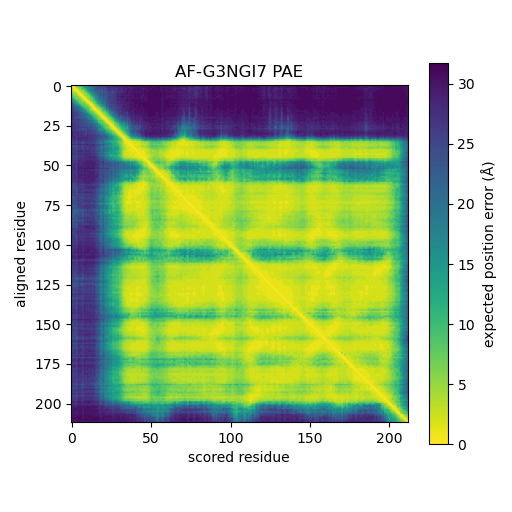0 1.00 93.25 83 GLY A O 1
ATOM 648 N N . VAL A 1 84 ? 10.658 -1.493 7.406 1.00 93.06 84 VAL A N 1
ATOM 649 C CA . VAL A 1 84 ? 10.673 -0.693 6.168 1.00 93.06 84 VAL A CA 1
ATOM 650 C C . VAL A 1 84 ? 11.857 0.280 6.091 1.00 93.06 84 VAL A C 1
ATOM 652 O O . VAL A 1 84 ? 12.463 0.422 5.035 1.00 93.06 84 VAL A O 1
ATOM 655 N N . SER A 1 85 ? 12.256 0.883 7.214 1.00 90.69 85 SER A N 1
ATOM 656 C CA . SER A 1 85 ? 13.398 1.805 7.277 1.00 90.69 85 SER A CA 1
ATOM 657 C C . SER A 1 85 ? 14.758 1.127 7.042 1.00 90.69 85 SER A C 1
ATOM 659 O O . SER A 1 85 ? 15.725 1.816 6.734 1.00 90.69 85 SER A O 1
ATOM 661 N N . ASN A 1 86 ? 14.833 -0.204 7.154 1.00 91.06 86 ASN A N 1
ATOM 662 C CA . ASN A 1 86 ? 16.046 -0.993 6.911 1.00 91.06 86 ASN A CA 1
ATOM 663 C C . ASN A 1 86 ? 16.124 -1.529 5.475 1.00 91.06 86 ASN A C 1
ATOM 665 O O . ASN A 1 86 ? 17.078 -2.228 5.124 1.00 91.06 86 ASN A O 1
ATOM 669 N N . LEU A 1 87 ? 15.120 -1.251 4.641 1.00 90.81 87 LEU A N 1
ATOM 670 C CA . LEU A 1 87 ? 15.153 -1.664 3.251 1.00 90.81 87 LEU A CA 1
ATOM 671 C C . LEU A 1 87 ? 16.129 -0.800 2.438 1.00 90.81 87 LEU A C 1
ATOM 673 O O . LEU A 1 87 ? 16.220 0.411 2.649 1.00 90.81 87 LEU A O 1
ATOM 677 N N . PRO A 1 88 ? 16.816 -1.392 1.444 1.00 89.44 88 PRO A N 1
ATOM 678 C CA . PRO A 1 88 ? 17.584 -0.627 0.473 1.00 89.44 88 PRO A CA 1
ATOM 679 C C . PRO A 1 88 ? 16.716 0.386 -0.282 1.00 89.44 88 PRO A C 1
ATOM 681 O O . PRO A 1 88 ? 15.517 0.182 -0.490 1.00 89.44 88 PRO A O 1
ATOM 684 N N . LEU A 1 89 ? 17.349 1.454 -0.770 1.00 88.94 89 LEU A N 1
ATOM 685 C CA . LEU A 1 89 ? 16.693 2.403 -1.667 1.00 88.94 89 LEU A CA 1
ATOM 686 C C . LEU A 1 89 ? 16.088 1.675 -2.874 1.00 88.94 89 LEU A C 1
ATOM 688 O O . LEU A 1 89 ? 16.704 0.773 -3.443 1.00 88.94 89 LEU A O 1
ATOM 692 N N . ARG A 1 90 ? 14.902 2.128 -3.293 1.00 87.12 90 ARG A N 1
ATOM 693 C CA . ARG A 1 90 ? 14.108 1.567 -4.399 1.00 87.12 90 ARG A CA 1
ATOM 694 C C . ARG A 1 90 ? 13.527 0.170 -4.150 1.00 87.12 90 ARG A C 1
ATOM 696 O O . ARG A 1 90 ? 12.948 -0.408 -5.065 1.00 87.12 90 ARG A O 1
ATOM 703 N N . CYS A 1 91 ? 13.611 -0.349 -2.929 1.00 90.69 91 CYS A N 1
ATOM 704 C CA . CYS A 1 91 ? 12.765 -1.461 -2.511 1.00 90.69 91 CYS A CA 1
ATOM 705 C C . CYS A 1 91 ? 11.379 -0.959 -2.092 1.00 90.69 91 CYS A C 1
ATOM 707 O O . CYS A 1 91 ? 11.229 0.168 -1.601 1.00 90.69 91 CYS A O 1
ATOM 709 N N . SER A 1 92 ? 10.381 -1.816 -2.271 1.00 93.81 92 SER A N 1
ATOM 710 C CA . SER A 1 92 ? 8.997 -1.543 -1.909 1.00 93.81 92 SER A CA 1
ATOM 711 C C . SER A 1 92 ? 8.377 -2.756 -1.227 1.00 93.81 92 SER A C 1
ATOM 713 O O . SER A 1 92 ? 8.582 -3.886 -1.666 1.00 93.81 92 SER A O 1
ATOM 715 N N . TYR A 1 93 ? 7.608 -2.525 -0.167 1.00 96.50 93 TYR A N 1
ATOM 716 C CA . TYR A 1 93 ? 6.712 -3.540 0.377 1.00 96.50 93 TYR A CA 1
ATOM 717 C C . TYR A 1 93 ? 5.289 -3.279 -0.080 1.00 96.50 93 TYR A C 1
ATOM 719 O O . TYR A 1 93 ? 4.862 -2.128 -0.195 1.00 96.50 93 TYR A O 1
ATOM 727 N N . HIS A 1 94 ? 4.547 -4.362 -0.266 1.00 96.62 94 HIS A N 1
ATOM 728 C CA . HIS A 1 94 ? 3.134 -4.330 -0.596 1.00 96.62 94 HIS A CA 1
ATOM 729 C C . HIS A 1 94 ? 2.387 -5.311 0.303 1.00 96.62 94 HIS A C 1
ATOM 731 O O . HIS A 1 94 ? 2.874 -6.411 0.560 1.00 96.62 94 HIS A O 1
ATOM 737 N N . LEU A 1 95 ? 1.201 -4.920 0.752 1.00 97.25 95 LEU A N 1
ATOM 738 C CA . LEU A 1 95 ? 0.211 -5.817 1.330 1.00 97.25 95 LEU A CA 1
ATOM 739 C C . LEU A 1 95 ? -1.016 -5.766 0.421 1.00 97.25 95 LEU A C 1
ATOM 741 O O . LEU A 1 95 ? -1.614 -4.704 0.273 1.00 97.25 95 LEU A O 1
ATOM 745 N N . MET A 1 96 ? -1.355 -6.888 -0.207 1.00 96.12 96 MET A N 1
ATOM 746 C CA . MET A 1 96 ? -2.435 -6.986 -1.194 1.00 96.12 96 MET A CA 1
ATOM 747 C C . MET A 1 96 ? -3.504 -7.971 -0.730 1.00 96.12 96 MET A C 1
ATOM 749 O O . MET A 1 96 ? -3.181 -8.976 -0.099 1.00 96.12 96 MET A O 1
ATOM 753 N N . ARG A 1 97 ? -4.774 -7.689 -1.026 1.00 94.38 97 ARG A N 1
ATOM 754 C CA . ARG A 1 97 ? -5.903 -8.555 -0.666 1.00 94.38 97 ARG A CA 1
ATOM 755 C C . ARG A 1 97 ? -5.832 -9.868 -1.452 1.00 94.38 97 ARG A C 1
ATOM 757 O O . ARG A 1 97 ? -5.639 -9.871 -2.668 1.00 94.38 97 ARG A O 1
ATOM 764 N N . GLY A 1 98 ? -6.001 -10.991 -0.761 1.00 92.38 98 GLY A N 1
ATOM 765 C CA . GLY A 1 98 ? -5.904 -12.331 -1.335 1.00 92.38 98 GLY A CA 1
ATOM 766 C C . GLY A 1 98 ? -4.536 -12.599 -1.960 1.00 92.38 98 GLY A C 1
ATOM 767 O O . GLY A 1 98 ? -3.503 -12.263 -1.389 1.00 92.38 98 GLY A O 1
ATOM 768 N N . GLU A 1 99 ? -4.532 -13.202 -3.146 1.00 88.81 99 GLU A N 1
ATOM 769 C CA . GLU A 1 99 ? -3.329 -13.532 -3.931 1.00 88.81 99 GLU A CA 1
ATOM 770 C C . GLU A 1 99 ? -3.014 -12.483 -5.010 1.00 88.81 99 GLU A C 1
ATOM 772 O O . GLU A 1 99 ? -2.198 -12.713 -5.903 1.00 88.81 99 GLU A O 1
ATOM 777 N N . ARG A 1 100 ? -3.671 -11.320 -4.945 1.00 86.62 100 ARG A N 1
ATOM 778 C CA . ARG A 1 100 ? -3.510 -10.250 -5.927 1.00 86.62 100 ARG A CA 1
ATOM 779 C C . ARG A 1 100 ? -2.066 -9.750 -5.922 1.00 86.62 100 ARG A C 1
ATOM 781 O O . ARG A 1 100 ? -1.501 -9.435 -4.870 1.00 86.62 100 ARG A O 1
ATOM 788 N N . LYS A 1 101 ? -1.471 -9.653 -7.110 1.00 85.94 101 LYS A N 1
ATOM 789 C CA . LYS A 1 101 ? -0.152 -9.044 -7.286 1.00 85.94 101 LYS A CA 1
ATOM 790 C C . LYS A 1 101 ? -0.289 -7.516 -7.322 1.00 85.94 101 LYS A C 1
ATOM 792 O O . LYS A 1 101 ? -1.255 -7.007 -7.894 1.00 85.94 101 LYS A O 1
ATOM 797 N N . PRO A 1 102 ? 0.678 -6.761 -6.776 1.00 81.38 102 PRO A N 1
ATOM 798 C CA . PRO A 1 102 ? 0.726 -5.303 -6.864 1.00 81.38 102 PRO A CA 1
ATOM 799 C C . PRO A 1 102 ? 1.148 -4.796 -8.258 1.00 81.38 102 PRO A C 1
ATOM 801 O O . PRO A 1 102 ? 1.985 -3.903 -8.372 1.00 81.38 102 PRO A O 1
ATOM 804 N N . LEU A 1 103 ? 0.598 -5.379 -9.323 1.00 78.56 103 LEU A N 1
ATOM 805 C CA . LEU A 1 103 ? 0.883 -5.018 -10.710 1.00 78.56 103 LEU A CA 1
ATOM 806 C C . LEU A 1 103 ? -0.328 -4.290 -11.293 1.00 78.56 103 LEU A C 1
ATOM 808 O O . LEU A 1 103 ? -1.452 -4.781 -11.199 1.00 78.56 103 LEU A O 1
ATOM 812 N N . TRP A 1 104 ? -0.109 -3.122 -11.899 1.00 67.56 104 TRP A N 1
ATOM 813 C CA . TRP A 1 104 ? -1.183 -2.346 -12.539 1.00 67.56 104 TRP A CA 1
ATOM 814 C C . TRP A 1 104 ? -1.750 -3.029 -13.796 1.00 67.56 104 TRP A C 1
ATOM 816 O O . TRP A 1 104 ? -2.832 -2.665 -14.238 1.00 67.56 104 TRP A O 1
ATOM 826 N N . GLU A 1 105 ? -1.021 -3.991 -14.369 1.00 64.75 105 GLU A N 1
ATOM 827 C CA . GLU A 1 105 ? -1.390 -4.735 -15.587 1.00 64.75 105 GLU A CA 1
ATOM 828 C C . GLU A 1 105 ? -2.328 -5.909 -15.312 1.00 64.75 105 GLU A C 1
ATOM 830 O O . GLU A 1 105 ? -2.921 -6.450 -16.237 1.00 64.75 105 GLU A O 1
ATOM 835 N N . GLU A 1 106 ? -2.470 -6.307 -14.047 1.00 67.88 106 GLU A N 1
ATOM 836 C CA . GLU A 1 106 ? -3.449 -7.319 -13.673 1.00 67.88 106 GLU A CA 1
ATOM 837 C C . GLU A 1 106 ? -4.853 -6.792 -13.978 1.00 67.88 106 GLU A C 1
ATOM 839 O O . GLU A 1 106 ? -5.238 -5.720 -13.502 1.00 67.88 106 GLU A O 1
ATOM 844 N N . ASP A 1 107 ? -5.651 -7.578 -14.704 1.00 65.31 107 ASP A N 1
ATOM 845 C CA . ASP A 1 107 ? -7.032 -7.229 -15.071 1.00 65.31 107 ASP A CA 1
ATOM 846 C C . ASP A 1 107 ? -7.873 -6.832 -13.846 1.00 65.31 107 ASP A C 1
ATOM 848 O O . ASP A 1 107 ? -8.756 -5.977 -13.917 1.00 65.31 107 ASP A O 1
ATOM 852 N N . SER A 1 108 ? -7.557 -7.426 -12.689 1.00 67.25 108 SER A N 1
ATOM 853 C CA . SER A 1 108 ? -8.208 -7.146 -11.407 1.00 67.25 108 SER A CA 1
ATOM 854 C C . SER A 1 108 ? -7.903 -5.750 -10.842 1.00 67.25 108 SER A C 1
ATOM 856 O O . SER A 1 108 ? -8.697 -5.219 -10.062 1.00 67.25 108 SER A O 1
ATOM 858 N N . ASN A 1 109 ? -6.777 -5.146 -11.233 1.00 74.75 109 ASN A N 1
ATOM 859 C CA . ASN A 1 109 ? -6.338 -3.809 -10.833 1.00 74.75 109 ASN A CA 1
ATOM 860 C C . ASN A 1 109 ? -6.606 -2.749 -11.905 1.00 74.75 109 ASN A C 1
ATOM 862 O O . ASN A 1 109 ? -6.632 -1.570 -11.563 1.00 74.75 109 ASN A O 1
ATOM 866 N N . ALA A 1 110 ? -6.794 -3.130 -13.171 1.00 73.62 110 ALA A N 1
ATOM 867 C CA . ALA A 1 110 ? -6.812 -2.199 -14.302 1.00 73.62 110 ALA A CA 1
ATOM 868 C C . ALA A 1 110 ? -7.844 -1.062 -14.165 1.00 73.62 110 ALA A C 1
ATOM 870 O O . ALA A 1 110 ? -7.544 0.080 -14.500 1.00 73.62 110 ALA A O 1
ATOM 871 N N . LYS A 1 111 ? -9.027 -1.357 -13.609 1.00 82.88 111 LYS A N 1
ATOM 872 C CA . LYS A 1 111 ? -10.113 -0.378 -13.380 1.00 82.88 111 LYS A CA 1
ATOM 873 C C . LYS A 1 111 ? -9.960 0.436 -12.092 1.00 82.88 111 LYS A C 1
ATOM 875 O O . LYS A 1 111 ? -10.766 1.319 -11.806 1.00 82.88 111 LYS A O 1
ATOM 880 N N . GLY A 1 112 ? -8.960 0.095 -11.291 1.00 88.50 112 GLY A N 1
ATOM 881 C CA . GLY A 1 112 ? -8.680 0.721 -10.016 1.00 88.50 112 GLY A CA 1
ATOM 882 C C . GLY A 1 112 ? -7.797 1.952 -10.141 1.00 88.50 112 GLY A C 1
ATOM 883 O O . GLY A 1 112 ? -7.479 2.451 -11.226 1.00 88.50 112 GLY A O 1
ATOM 884 N N . GLY A 1 113 ? -7.341 2.422 -8.993 1.00 90.69 113 GLY A N 1
ATOM 885 C CA . GLY A 1 113 ? -6.331 3.460 -8.934 1.00 90.69 113 GLY A CA 1
ATOM 886 C C . GLY A 1 113 ? -5.601 3.452 -7.609 1.00 90.69 113 GLY A C 1
ATOM 887 O O . GLY A 1 113 ? -5.629 2.481 -6.846 1.00 90.69 113 GLY A O 1
ATOM 888 N N . VAL A 1 114 ? -4.886 4.544 -7.366 1.00 92.94 114 VAL A N 1
ATOM 889 C CA . VAL A 1 114 ? -3.999 4.638 -6.219 1.00 92.94 114 VAL A CA 1
ATOM 890 C C . VAL A 1 114 ? -3.938 6.054 -5.661 1.00 92.94 114 VAL A C 1
ATOM 892 O O . VAL A 1 114 ? -3.611 7.010 -6.370 1.00 92.94 114 VAL A O 1
ATOM 895 N N . TRP A 1 115 ? -4.179 6.189 -4.359 1.00 94.88 115 TRP A N 1
ATOM 896 C CA . TRP A 1 115 ? -3.801 7.390 -3.616 1.00 94.88 115 TRP A CA 1
ATOM 897 C C . TRP A 1 115 ? -2.313 7.322 -3.305 1.00 94.88 115 TRP A C 1
ATOM 899 O O . TRP A 1 115 ? -1.847 6.358 -2.697 1.00 94.88 115 TRP A O 1
ATOM 909 N N . LYS A 1 116 ? -1.558 8.340 -3.718 1.00 95.00 116 LYS A N 1
ATOM 910 C CA . LYS A 1 116 ? -0.125 8.468 -3.441 1.00 95.00 116 LYS A CA 1
ATOM 911 C C . LYS A 1 116 ? 0.113 9.601 -2.459 1.00 95.00 116 LYS A C 1
ATOM 913 O O . LYS A 1 116 ? -0.481 10.667 -2.586 1.00 95.00 116 LYS A O 1
ATOM 918 N N . MET A 1 117 ? 1.020 9.381 -1.516 1.00 96.56 117 MET A N 1
ATOM 919 C CA . MET A 1 117 ? 1.461 10.392 -0.558 1.00 96.56 117 MET A CA 1
ATOM 920 C C . MET A 1 117 ? 2.943 10.217 -0.237 1.00 96.56 117 MET A C 1
ATOM 922 O O . MET A 1 117 ? 3.463 9.101 -0.226 1.00 96.56 117 MET A O 1
ATOM 926 N N . LYS A 1 118 ? 3.634 11.323 0.019 1.00 96.50 118 LYS A N 1
ATOM 927 C CA . LYS A 1 118 ? 5.018 11.332 0.498 1.00 96.50 118 LYS A CA 1
ATOM 928 C C . LYS A 1 118 ? 5.042 11.549 1.997 1.00 96.50 118 LYS A C 1
ATOM 930 O O . LYS A 1 118 ? 4.317 12.398 2.517 1.00 96.50 118 LYS A O 1
ATOM 935 N N . VAL A 1 119 ? 5.902 10.793 2.659 1.00 96.50 119 VAL A N 1
ATOM 936 C CA . VAL A 1 119 ? 6.042 10.780 4.110 1.00 96.50 119 VAL A CA 1
ATOM 937 C C . VAL A 1 119 ? 7.524 10.935 4.460 1.00 96.50 119 VAL A C 1
ATOM 939 O O . VAL A 1 119 ? 8.375 10.308 3.817 1.00 96.50 119 VAL A O 1
ATOM 942 N N . PRO A 1 120 ? 7.867 11.759 5.464 1.00 96.12 120 PRO A N 1
ATOM 943 C CA . PRO A 1 120 ? 9.236 11.841 5.956 1.00 96.12 120 PRO A CA 1
ATOM 944 C C . PRO A 1 120 ? 9.751 10.496 6.488 1.00 96.12 120 PRO A C 1
ATOM 946 O O . PRO A 1 120 ? 8.993 9.657 6.990 1.00 96.12 120 PRO A O 1
ATOM 949 N N . LYS A 1 121 ? 11.063 10.279 6.410 1.00 94.69 121 LYS A N 1
ATOM 950 C CA . LYS A 1 121 ? 11.681 8.994 6.779 1.00 94.69 121 LYS A CA 1
ATOM 951 C C . LYS A 1 121 ? 11.467 8.638 8.247 1.00 94.69 121 LYS A C 1
ATOM 953 O O . LYS A 1 121 ? 11.246 7.473 8.573 1.00 94.69 121 LYS A O 1
ATOM 958 N N . GLU A 1 122 ? 11.456 9.644 9.111 1.00 95.12 122 GLU A N 1
ATOM 959 C CA . GLU A 1 122 ? 11.199 9.532 10.544 1.00 95.12 122 GLU A CA 1
ATOM 960 C C . GLU A 1 122 ? 9.794 8.997 10.864 1.00 95.12 122 GLU A C 1
ATOM 962 O O . GLU A 1 122 ? 9.619 8.277 11.845 1.00 95.12 122 GLU A O 1
ATOM 967 N N . CYS A 1 123 ? 8.804 9.266 10.008 1.00 95.88 123 CYS A N 1
ATOM 968 C CA . CYS A 1 123 ? 7.427 8.805 10.192 1.00 95.88 123 CYS A CA 1
ATOM 969 C C . CYS A 1 123 ? 7.157 7.454 9.510 1.00 95.88 123 CYS A C 1
ATOM 971 O O . CYS A 1 123 ? 6.161 6.802 9.814 1.00 95.88 123 CYS A O 1
ATOM 973 N N . THR A 1 124 ? 8.033 7.002 8.609 1.00 95.69 124 THR A N 1
ATOM 974 C CA . THR A 1 124 ? 7.759 5.880 7.690 1.00 95.69 124 THR A CA 1
ATOM 975 C C . THR A 1 124 ? 7.399 4.587 8.423 1.00 95.69 124 THR A C 1
ATOM 977 O O . THR A 1 124 ? 6.423 3.932 8.071 1.00 95.69 124 THR A O 1
ATOM 980 N N . SER A 1 125 ? 8.127 4.231 9.484 1.00 95.81 125 SER A N 1
ATOM 981 C CA . SER A 1 125 ? 7.826 3.013 10.251 1.00 95.81 1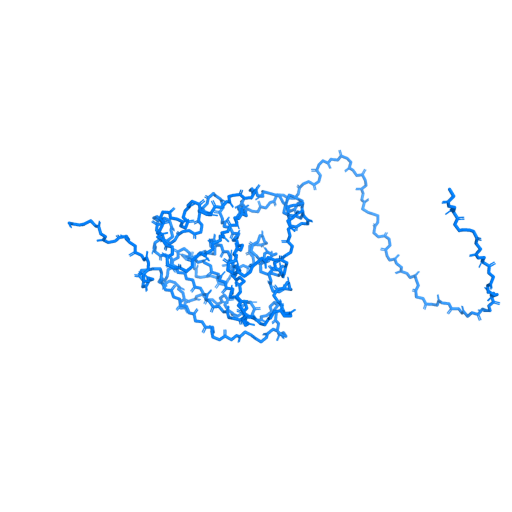25 SER A CA 1
ATOM 982 C C . SER A 1 125 ? 6.479 3.085 10.984 1.00 95.81 125 SER A C 1
ATOM 984 O O . SER A 1 125 ? 5.755 2.091 11.032 1.00 95.81 125 SER A O 1
ATOM 986 N N . ALA A 1 126 ? 6.121 4.251 11.533 1.00 96.00 126 ALA A N 1
ATOM 987 C CA . ALA A 1 126 ? 4.849 4.443 12.229 1.00 96.00 126 ALA A CA 1
ATOM 988 C C . ALA A 1 126 ? 3.669 4.405 11.249 1.00 96.00 126 ALA A C 1
ATOM 990 O O . ALA A 1 126 ? 2.723 3.650 11.463 1.00 96.00 126 ALA A O 1
ATOM 991 N N . VAL A 1 127 ? 3.778 5.145 10.142 1.00 97.12 127 VAL A N 1
ATOM 992 C CA . VAL A 1 127 ? 2.757 5.201 9.089 1.00 97.12 127 VAL A CA 1
ATOM 993 C C . VAL A 1 127 ? 2.544 3.829 8.461 1.00 97.12 127 VAL A C 1
ATOM 995 O O . VAL A 1 127 ? 1.406 3.406 8.293 1.00 97.12 127 VAL A O 1
ATOM 998 N N . TRP A 1 128 ? 3.621 3.096 8.158 1.00 97.56 128 TRP A N 1
ATOM 999 C CA . TRP A 1 128 ? 3.509 1.761 7.572 1.00 97.56 128 TRP A CA 1
ATOM 1000 C C . TRP A 1 128 ? 2.775 0.787 8.484 1.00 97.56 128 TRP A C 1
ATOM 1002 O O . TRP A 1 128 ? 1.848 0.115 8.041 1.00 97.56 128 TRP A O 1
ATOM 1012 N N . LYS A 1 129 ? 3.146 0.745 9.765 1.00 96.94 129 LYS A N 1
ATOM 1013 C CA . LYS A 1 129 ? 2.474 -0.108 10.744 1.00 96.94 129 LYS A CA 1
ATOM 1014 C C . LYS A 1 129 ? 0.990 0.241 10.864 1.00 96.94 129 LYS A C 1
ATOM 1016 O O . LYS A 1 129 ? 0.164 -0.662 10.815 1.00 96.94 129 LYS A O 1
ATOM 1021 N N . GLU A 1 130 ? 0.656 1.523 10.992 1.00 97.25 130 GLU A N 1
ATOM 1022 C CA . GLU A 1 130 ? -0.732 1.957 11.174 1.00 97.25 130 GLU A CA 1
ATOM 1023 C C . GLU A 1 130 ? -1.590 1.658 9.939 1.00 97.25 130 GLU A C 1
ATOM 1025 O O . GLU A 1 130 ? -2.685 1.119 10.064 1.00 97.25 130 GLU A O 1
ATOM 1030 N N . LEU A 1 131 ? -1.059 1.901 8.735 1.00 96.75 131 LEU A N 1
ATOM 1031 C CA . LEU A 1 131 ? -1.745 1.545 7.492 1.00 96.75 131 LEU A CA 1
ATOM 1032 C C . LEU A 1 131 ? -1.973 0.037 7.377 1.00 96.75 131 LEU A C 1
ATOM 1034 O O . LEU A 1 131 ? -3.062 -0.375 6.984 1.00 96.75 131 LEU A O 1
ATOM 1038 N N . LEU A 1 132 ? -0.986 -0.791 7.733 1.00 97.38 132 LEU A N 1
ATOM 1039 C CA . LEU A 1 132 ? -1.157 -2.245 7.739 1.00 97.38 132 LEU A CA 1
ATOM 1040 C C . LEU A 1 132 ? -2.264 -2.678 8.706 1.00 97.38 132 LEU A C 1
ATOM 1042 O O . LEU A 1 132 ? -3.116 -3.476 8.323 1.00 97.38 132 LEU A O 1
ATOM 1046 N N . LEU A 1 133 ? -2.271 -2.138 9.929 1.00 96.81 133 LEU A N 1
ATOM 1047 C CA . LEU A 1 133 ? -3.276 -2.458 10.946 1.00 96.81 133 LEU A CA 1
ATOM 1048 C C . LEU A 1 133 ? -4.682 -2.018 10.523 1.00 96.81 133 LEU A C 1
ATOM 1050 O O . LEU A 1 133 ? -5.623 -2.802 10.637 1.00 96.81 133 LEU A O 1
ATOM 1054 N N . ALA A 1 134 ? -4.818 -0.807 9.980 1.00 96.06 134 ALA A N 1
ATOM 1055 C CA . ALA A 1 134 ? -6.079 -0.317 9.431 1.00 96.06 134 ALA A CA 1
ATOM 1056 C C . ALA A 1 134 ? -6.565 -1.176 8.252 1.00 96.06 134 ALA A C 1
ATOM 1058 O O . ALA A 1 134 ? -7.758 -1.449 8.148 1.00 96.06 134 ALA A O 1
ATOM 1059 N N . THR A 1 135 ? -5.642 -1.653 7.409 1.00 95.69 135 THR A N 1
ATOM 1060 C CA . THR A 1 135 ? -5.953 -2.498 6.245 1.00 95.69 135 THR A CA 1
ATOM 1061 C C . THR A 1 135 ? -6.462 -3.876 6.665 1.00 95.69 135 THR A C 1
ATOM 1063 O O . THR A 1 135 ? -7.555 -4.268 6.271 1.00 95.69 135 THR A O 1
ATOM 1066 N N . ILE A 1 136 ? -5.712 -4.609 7.497 1.00 95.94 136 ILE A N 1
ATOM 1067 C CA . ILE A 1 136 ? -6.131 -5.953 7.940 1.00 95.94 136 ILE A CA 1
ATOM 1068 C C . ILE A 1 136 ? -7.346 -5.908 8.874 1.00 95.94 136 ILE A C 1
ATOM 1070 O O . ILE A 1 136 ? -8.068 -6.894 8.989 1.00 95.94 136 ILE A O 1
ATOM 1074 N N . GLY A 1 137 ? -7.547 -4.776 9.555 1.00 95.19 137 GLY A N 1
ATOM 1075 C CA . GLY A 1 137 ? -8.705 -4.509 10.400 1.00 95.19 137 GLY A CA 1
ATOM 1076 C C . GLY A 1 137 ? -9.926 -4.009 9.632 1.00 95.19 137 GLY A C 1
ATOM 1077 O O . GLY A 1 137 ? -10.897 -3.636 10.280 1.00 95.19 137 GLY A O 1
ATOM 1078 N N . GLU A 1 138 ? -9.870 -3.963 8.294 1.00 93.06 138 GLU A N 1
ATOM 1079 C CA . GLU A 1 138 ? -10.965 -3.525 7.417 1.00 93.06 138 GLU A CA 1
ATOM 1080 C C . GLU A 1 138 ? -11.476 -2.101 7.721 1.00 93.06 138 GLU A C 1
ATOM 1082 O O . GLU A 1 138 ? -12.580 -1.735 7.348 1.00 93.06 138 GLU A O 1
ATOM 1087 N N . GLN A 1 139 ? -10.667 -1.239 8.349 1.00 93.00 139 GLN A N 1
ATOM 1088 C CA . GLN A 1 139 ? -11.113 0.090 8.800 1.00 93.00 139 GLN A CA 1
ATOM 1089 C C . GLN A 1 139 ? -11.366 1.086 7.661 1.00 93.00 139 GLN A C 1
ATOM 1091 O O . GLN A 1 139 ? -11.825 2.200 7.906 1.00 93.00 139 GLN A O 1
ATOM 1096 N N . PHE A 1 140 ? -11.007 0.726 6.430 1.00 91.06 140 PHE A N 1
ATOM 1097 C CA . PHE A 1 140 ? -11.231 1.554 5.252 1.00 91.06 140 PHE A CA 1
ATOM 1098 C C . PHE A 1 140 ? -12.585 1.300 4.584 1.00 91.06 140 PHE A C 1
ATOM 1100 O O . PHE A 1 140 ? -12.986 2.130 3.773 1.00 91.06 140 PHE A O 1
ATOM 1107 N N . SER A 1 141 ? -13.296 0.214 4.922 1.00 87.69 141 SER A N 1
ATOM 1108 C CA . SER A 1 141 ? -14.579 -0.136 4.290 1.00 87.69 141 SER A CA 1
ATOM 1109 C C . SER A 1 141 ? -15.605 0.988 4.395 1.00 87.69 141 SER A C 1
ATOM 1111 O O . SER A 1 141 ? -16.257 1.321 3.414 1.00 87.69 141 SER A O 1
ATOM 1113 N N . ASP A 1 142 ? -15.679 1.631 5.561 1.00 87.00 142 ASP A N 1
ATOM 1114 C CA . ASP A 1 142 ? -16.661 2.682 5.854 1.00 87.00 142 ASP A CA 1
ATOM 1115 C C . ASP A 1 142 ? -16.316 4.025 5.189 1.00 87.00 142 ASP A C 1
ATOM 1117 O O . ASP A 1 142 ? -17.124 4.952 5.173 1.00 87.00 142 ASP A O 1
ATOM 1121 N N . PHE A 1 143 ? -15.097 4.138 4.656 1.00 88.69 143 PHE A N 1
ATOM 1122 C CA . PHE A 1 143 ? -14.578 5.333 3.995 1.00 88.69 143 PHE A CA 1
ATOM 1123 C C . PHE A 1 143 ? -14.438 5.145 2.480 1.00 88.69 143 PHE A C 1
ATOM 1125 O O . PHE A 1 143 ? -14.061 6.094 1.791 1.00 88.69 143 PHE A O 1
ATOM 1132 N N . CYS A 1 144 ? -14.717 3.950 1.962 1.00 85.19 144 CYS A N 1
ATOM 1133 C CA . CYS A 1 144 ? -14.862 3.687 0.535 1.00 85.19 144 CYS A CA 1
ATOM 1134 C C . CYS A 1 144 ? -16.308 3.953 0.094 1.00 85.19 144 CYS A C 1
ATOM 1136 O O . CYS A 1 144 ? -17.248 3.838 0.880 1.00 85.19 144 CYS A O 1
ATOM 1138 N N . ALA A 1 145 ? -16.494 4.282 -1.185 1.00 85.12 145 ALA A N 1
ATOM 1139 C CA . ALA A 1 145 ? -17.817 4.221 -1.798 1.00 85.12 145 ALA A CA 1
ATOM 1140 C C . ALA A 1 145 ? -18.363 2.780 -1.767 1.00 85.12 145 ALA A C 1
ATOM 1142 O O . ALA A 1 145 ? -17.595 1.821 -1.716 1.00 85.12 145 ALA A O 1
ATOM 1143 N N . SER A 1 146 ? -19.685 2.612 -1.855 1.00 82.19 146 SER A N 1
ATOM 1144 C CA . SER A 1 146 ? -20.334 1.294 -1.738 1.00 82.19 146 SER A CA 1
ATOM 1145 C C . SER A 1 146 ? -19.902 0.270 -2.799 1.00 82.19 146 SER A C 1
ATOM 1147 O O . SER A 1 146 ? -19.964 -0.926 -2.533 1.00 82.19 146 SER A O 1
ATOM 1149 N N . ASP A 1 147 ? -19.435 0.736 -3.962 1.00 83.88 147 ASP A N 1
ATOM 1150 C CA . ASP A 1 147 ? -18.936 -0.087 -5.075 1.00 83.88 147 ASP A CA 1
ATOM 1151 C C . ASP A 1 147 ? -17.394 -0.053 -5.200 1.00 83.88 147 ASP A C 1
ATOM 1153 O O . ASP A 1 147 ? -16.838 -0.286 -6.281 1.00 83.88 147 ASP A O 1
ATOM 1157 N N . ASP A 1 148 ? -16.691 0.280 -4.112 1.00 87.25 148 ASP A N 1
ATOM 1158 C CA . ASP A 1 148 ? -15.230 0.329 -4.047 1.00 87.25 148 ASP A CA 1
ATOM 1159 C C . ASP A 1 148 ? -14.689 -0.370 -2.797 1.00 87.25 148 ASP A C 1
ATOM 1161 O O . ASP A 1 148 ? -15.354 -0.508 -1.773 1.00 87.25 148 ASP A O 1
ATOM 1165 N N . GLU A 1 149 ? -13.441 -0.810 -2.878 1.00 90.88 149 GLU A N 1
ATOM 1166 C CA . GLU A 1 149 ? -12.745 -1.447 -1.768 1.00 90.88 149 GLU A CA 1
ATOM 1167 C C . GLU A 1 149 ? -11.248 -1.152 -1.832 1.00 90.88 149 GLU A C 1
ATOM 1169 O O . GLU A 1 149 ? -10.657 -1.035 -2.911 1.00 90.88 149 GLU A O 1
ATOM 1174 N N . VAL A 1 150 ? -10.604 -1.089 -0.664 1.00 93.19 150 VAL A N 1
ATOM 1175 C CA . VAL A 1 150 ? -9.142 -1.074 -0.591 1.00 93.19 150 VAL A CA 1
ATOM 1176 C C . VAL A 1 150 ? -8.620 -2.475 -0.889 1.00 93.19 150 VAL A C 1
ATOM 1178 O O . VAL A 1 150 ? -8.813 -3.418 -0.122 1.00 93.19 150 VAL A O 1
ATOM 1181 N N . VAL A 1 151 ? -7.903 -2.598 -2.002 1.00 94.06 151 VAL A N 1
ATOM 1182 C CA . VAL A 1 151 ? -7.326 -3.864 -2.476 1.00 94.06 151 VAL A CA 1
ATOM 1183 C C . VAL A 1 151 ? -5.873 -4.039 -2.047 1.00 94.06 151 VAL A C 1
ATOM 1185 O O . VAL A 1 151 ? -5.329 -5.139 -2.146 1.00 94.06 151 VAL A O 1
ATOM 1188 N N . GLY A 1 152 ? -5.238 -2.982 -1.538 1.00 95.38 152 GLY A N 1
ATOM 1189 C CA . GLY A 1 152 ? -3.909 -3.086 -0.961 1.00 95.38 152 GLY A CA 1
ATOM 1190 C C . GLY A 1 152 ? -3.278 -1.770 -0.546 1.00 95.38 152 GLY A C 1
ATOM 1191 O O . GLY A 1 152 ? -3.767 -0.680 -0.833 1.00 95.38 152 GLY A O 1
ATOM 1192 N N . VAL A 1 153 ? -2.133 -1.888 0.112 1.00 97.19 153 VAL A N 1
ATOM 1193 C CA . VAL A 1 153 ? -1.282 -0.769 0.515 1.00 97.19 153 VAL A CA 1
ATOM 1194 C C . VAL A 1 153 ? 0.161 -1.059 0.146 1.00 97.19 153 VAL A C 1
ATOM 1196 O O . VAL A 1 153 ? 0.588 -2.211 0.034 1.00 97.19 153 VAL A O 1
ATOM 1199 N N . SER A 1 154 ? 0.945 -0.020 -0.103 1.00 96.56 154 SER A N 1
ATOM 1200 C CA . SER A 1 154 ? 2.360 -0.168 -0.427 1.00 96.56 154 SER A CA 1
ATOM 1201 C C . SER A 1 154 ? 3.189 0.978 0.113 1.00 96.56 154 SER A C 1
ATOM 1203 O O . SER A 1 154 ? 2.715 2.107 0.241 1.00 96.56 154 SER A O 1
ATOM 1205 N N . VAL A 1 155 ? 4.452 0.681 0.384 1.00 96.81 155 VAL A N 1
ATOM 1206 C CA . VAL A 1 155 ? 5.464 1.657 0.772 1.00 96.81 155 VAL A CA 1
ATOM 1207 C C . VAL A 1 155 ? 6.697 1.465 -0.092 1.00 96.81 155 VAL A C 1
ATOM 1209 O O . VAL A 1 155 ? 7.163 0.350 -0.302 1.00 96.81 155 VAL A O 1
ATOM 1212 N N . SER A 1 156 ? 7.213 2.568 -0.611 1.00 95.00 156 SER A N 1
ATOM 1213 C CA . SER A 1 156 ? 8.304 2.637 -1.571 1.00 95.00 156 SER A CA 1
ATOM 1214 C C . SER A 1 156 ? 9.436 3.463 -0.971 1.00 95.00 156 SER A C 1
ATOM 1216 O O . SER A 1 156 ? 9.299 4.681 -0.826 1.00 95.00 156 SER A O 1
ATOM 1218 N N . VAL A 1 157 ? 10.570 2.826 -0.664 1.00 94.56 157 VAL A N 1
ATOM 1219 C CA . VAL A 1 157 ? 11.717 3.515 -0.060 1.00 94.56 157 VAL A CA 1
ATOM 1220 C C . VAL A 1 157 ? 12.449 4.331 -1.121 1.00 94.56 157 VAL A C 1
ATOM 1222 O O . VAL A 1 157 ? 12.831 3.817 -2.182 1.00 94.56 157 VAL A O 1
ATOM 1225 N N . ARG A 1 158 ? 12.624 5.627 -0.874 1.00 93.19 158 ARG A N 1
ATOM 1226 C CA . ARG A 1 158 ? 13.278 6.581 -1.783 1.00 93.19 158 ARG A CA 1
ATOM 1227 C C . ARG A 1 158 ? 14.321 7.400 -1.035 1.00 93.19 158 ARG A C 1
ATOM 1229 O O . ARG A 1 158 ? 14.491 7.269 0.167 1.00 93.19 158 ARG A O 1
ATOM 1236 N N . GLU A 1 159 ? 15.073 8.213 -1.767 1.00 90.31 159 GLU A N 1
ATOM 1237 C CA . GLU A 1 159 ? 16.221 8.935 -1.214 1.00 90.31 159 GLU A CA 1
ATOM 1238 C C . GLU A 1 159 ? 15.813 10.008 -0.195 1.00 90.31 159 GLU A C 1
ATOM 1240 O O . GLU A 1 159 ? 16.364 10.052 0.899 1.00 90.31 159 GLU A O 1
ATOM 1245 N N . ARG A 1 160 ? 14.825 10.846 -0.535 1.00 92.00 160 ARG A N 1
ATOM 1246 C CA . ARG A 1 160 ? 14.418 11.991 0.298 1.00 92.00 160 ARG A CA 1
ATOM 1247 C C . ARG A 1 160 ? 13.249 11.670 1.222 1.00 92.00 160 ARG A C 1
ATOM 1249 O O . ARG A 1 160 ? 13.358 11.814 2.430 1.00 92.00 160 ARG A O 1
ATOM 1256 N N . GLU A 1 161 ? 12.140 11.239 0.639 1.00 95.31 161 GLU A N 1
ATOM 1257 C CA . GLU A 1 161 ? 10.880 10.961 1.329 1.00 95.31 161 GLU A CA 1
ATOM 1258 C C . GLU A 1 161 ? 10.323 9.660 0.783 1.00 95.31 161 GLU A C 1
ATOM 1260 O O . GLU A 1 161 ? 10.370 9.440 -0.431 1.00 95.31 161 GLU A O 1
ATOM 1265 N N . ASP A 1 162 ? 9.793 8.821 1.661 1.00 96.25 162 ASP A N 1
ATOM 1266 C CA . ASP A 1 162 ? 9.241 7.537 1.262 1.00 96.25 162 ASP A CA 1
ATOM 1267 C C . ASP A 1 162 ? 7.814 7.728 0.742 1.00 96.25 162 ASP A C 1
ATOM 1269 O O . ASP A 1 162 ? 7.077 8.627 1.160 1.00 96.25 162 ASP A O 1
ATOM 1273 N N . VAL A 1 163 ? 7.449 6.927 -0.256 1.00 96.06 163 VAL A N 1
ATOM 1274 C CA . VAL A 1 163 ? 6.172 7.064 -0.962 1.00 96.06 163 VAL A CA 1
ATOM 1275 C C . VAL A 1 163 ? 5.233 5.976 -0.483 1.00 96.06 163 VAL A C 1
ATOM 1277 O O . VAL A 1 163 ? 5.534 4.794 -0.628 1.00 96.06 163 VAL A O 1
ATOM 1280 N N . PHE A 1 164 ? 4.087 6.380 0.041 1.00 97.06 164 PHE A N 1
ATOM 1281 C CA . PHE A 1 164 ? 3.001 5.494 0.421 1.00 97.06 164 PHE A CA 1
ATOM 1282 C C . PHE A 1 164 ? 1.918 5.499 -0.645 1.00 97.06 164 PHE A C 1
ATOM 1284 O O . PHE A 1 164 ? 1.657 6.517 -1.295 1.00 97.06 164 PHE A O 1
ATOM 1291 N N . GLN A 1 165 ? 1.317 4.333 -0.835 1.00 95.69 165 GLN A N 1
ATOM 1292 C CA . GLN A 1 165 ? 0.311 4.073 -1.847 1.00 95.69 165 GLN A CA 1
ATOM 1293 C C . GLN A 1 165 ? -0.830 3.269 -1.231 1.00 95.69 165 GLN A C 1
ATOM 1295 O O . GLN A 1 165 ? -0.576 2.260 -0.577 1.00 95.69 165 GLN A O 1
ATOM 1300 N N . VAL A 1 166 ? -2.066 3.692 -1.466 1.00 96.00 166 VAL A N 1
ATOM 1301 C CA . VAL A 1 166 ? -3.274 2.937 -1.107 1.00 96.00 166 VAL A CA 1
ATOM 1302 C C . VAL A 1 166 ? -4.036 2.656 -2.387 1.00 96.00 166 VAL A C 1
ATOM 1304 O O . VAL A 1 166 ? -4.323 3.583 -3.139 1.00 96.00 166 VAL A O 1
ATOM 1307 N N . TRP A 1 167 ? -4.293 1.384 -2.651 1.00 94.31 167 TRP A N 1
ATOM 1308 C CA . TRP A 1 167 ? -4.834 0.873 -3.901 1.00 94.31 167 TRP A CA 1
ATOM 1309 C C . TRP A 1 167 ? -6.306 0.553 -3.714 1.00 94.31 167 TRP A C 1
ATOM 1311 O O . TRP A 1 167 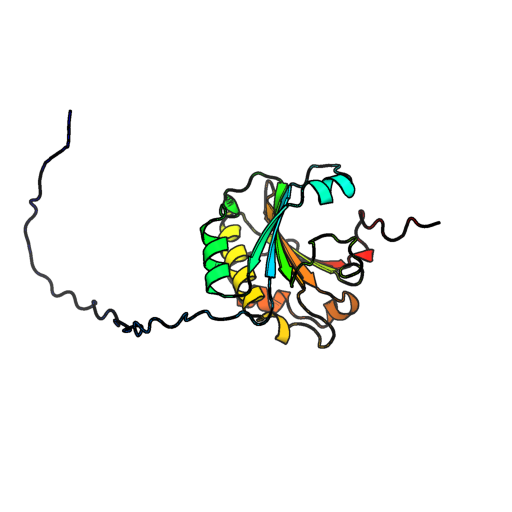? -6.666 -0.107 -2.736 1.00 94.31 167 TRP A O 1
ATOM 1321 N N . ASN A 1 168 ? -7.133 0.965 -4.667 1.00 93.25 168 ASN A N 1
ATOM 1322 C CA . ASN A 1 168 ? -8.551 0.632 -4.684 1.00 93.25 168 ASN A CA 1
ATOM 1323 C C . ASN A 1 168 ? -8.973 -0.062 -5.974 1.00 93.25 168 ASN A C 1
ATOM 1325 O O . ASN A 1 168 ? -8.293 0.038 -6.999 1.00 93.25 168 ASN A O 1
ATOM 1329 N N . GLY A 1 169 ? -10.083 -0.791 -5.897 1.00 89.31 169 GLY A N 1
ATOM 1330 C CA . GLY A 1 169 ? -10.610 -1.586 -7.002 1.00 89.31 169 GLY A CA 1
ATOM 1331 C C . GLY A 1 169 ? -11.278 -0.758 -8.101 1.00 89.31 169 GLY A C 1
ATOM 1332 O O . GLY A 1 169 ? -11.276 -1.195 -9.253 1.00 89.31 169 GLY A O 1
ATOM 1333 N N . ASN A 1 170 ? -11.809 0.427 -7.776 1.00 87.94 170 ASN A N 1
ATOM 1334 C CA . ASN A 1 170 ? -12.631 1.210 -8.699 1.00 87.94 170 ASN A CA 1
ATOM 1335 C C . ASN A 1 170 ? -12.277 2.707 -8.705 1.00 87.94 170 ASN A C 1
ATOM 1337 O O . ASN A 1 170 ? -12.663 3.472 -7.819 1.00 87.94 170 ASN A O 1
ATOM 1341 N N . ALA A 1 171 ? -11.584 3.165 -9.749 1.00 88.50 171 ALA A N 1
ATOM 1342 C CA . ALA A 1 171 ? -11.169 4.562 -9.852 1.00 88.50 171 ALA A CA 1
ATOM 1343 C C . ALA A 1 171 ? -12.317 5.562 -10.007 1.00 88.50 171 ALA A C 1
ATOM 1345 O O . ALA A 1 171 ? -12.170 6.715 -9.599 1.00 88.50 171 ALA A O 1
ATOM 1346 N N . SER A 1 172 ? -13.465 5.142 -10.541 1.00 86.75 172 SER A N 1
ATOM 1347 C CA . SER A 1 172 ? -14.629 6.024 -10.686 1.00 86.75 172 SER A CA 1
ATOM 1348 C C . SER A 1 172 ? -15.212 6.449 -9.334 1.00 86.75 172 SER A C 1
ATOM 1350 O O . SER A 1 172 ? -15.772 7.536 -9.226 1.00 86.75 172 SER A O 1
ATOM 1352 N N . CYS A 1 173 ? -15.014 5.638 -8.294 1.00 85.75 173 CYS A N 1
ATOM 1353 C CA . CYS A 1 173 ? -15.492 5.895 -6.937 1.00 85.75 173 CYS A CA 1
ATOM 1354 C C . CYS A 1 173 ? -14.546 6.764 -6.094 1.00 85.75 173 CYS A C 1
ATOM 1356 O O . CYS A 1 173 ? -14.884 7.144 -4.974 1.00 85.75 173 CYS A O 1
ATOM 1358 N N . ALA A 1 174 ? -13.363 7.113 -6.608 1.00 85.62 174 ALA A N 1
ATOM 1359 C CA . ALA A 1 174 ? -12.324 7.770 -5.817 1.00 85.62 174 ALA A CA 1
ATOM 1360 C C . ALA A 1 174 ? -12.735 9.140 -5.248 1.00 85.62 174 ALA A C 1
ATOM 1362 O O . ALA A 1 174 ? -12.217 9.540 -4.208 1.00 85.62 174 ALA A O 1
ATOM 1363 N N . ASN A 1 175 ? -13.656 9.846 -5.914 1.00 85.00 175 ASN A N 1
ATOM 1364 C CA . ASN A 1 175 ? -14.164 11.149 -5.467 1.00 85.00 175 ASN A CA 1
ATOM 1365 C C . ASN A 1 175 ? -15.169 11.043 -4.310 1.00 85.00 175 ASN A C 1
ATOM 1367 O O . ASN A 1 175 ? -15.357 12.014 -3.582 1.00 85.00 175 ASN A O 1
ATOM 1371 N N . GLU A 1 176 ? -15.823 9.892 -4.160 1.00 86.12 176 GLU A N 1
ATOM 1372 C CA . GLU A 1 176 ? -16.795 9.625 -3.093 1.00 86.12 176 GLU A CA 1
ATOM 1373 C C . GLU A 1 176 ? -16.122 9.004 -1.859 1.00 86.12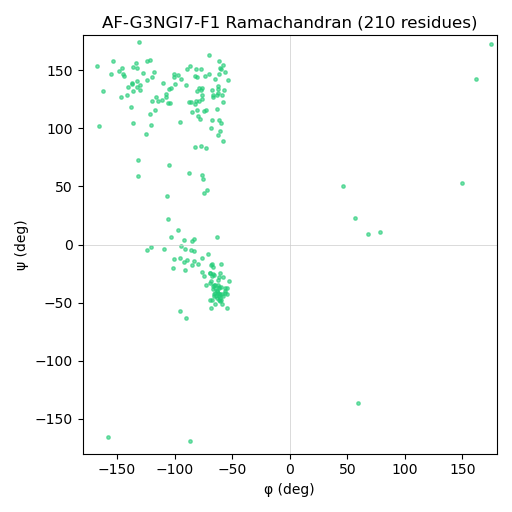 176 GLU A C 1
ATOM 1375 O O . GLU A 1 176 ? -16.623 9.126 -0.743 1.00 86.12 176 GLU A O 1
ATOM 1380 N N . SER A 1 177 ? -14.952 8.390 -2.048 1.00 88.56 177 SER A N 1
ATOM 1381 C CA . SER A 1 177 ? -14.152 7.784 -0.986 1.00 88.56 177 SER A CA 1
ATOM 1382 C C . SER A 1 177 ? -13.391 8.833 -0.150 1.00 88.56 177 SER A C 1
ATOM 1384 O O . SER A 1 177 ? -12.679 9.687 -0.678 1.00 88.56 177 SER A O 1
ATOM 1386 N N . ASN A 1 178 ? -13.443 8.721 1.181 1.00 92.12 178 ASN A N 1
ATOM 1387 C CA . ASN A 1 178 ? -12.734 9.585 2.140 1.00 92.12 178 ASN A CA 1
ATOM 1388 C C . ASN A 1 178 ? -11.539 8.881 2.821 1.00 92.12 178 ASN A C 1
ATOM 1390 O O . ASN A 1 178 ? -11.281 9.022 4.020 1.00 92.12 178 ASN A O 1
ATOM 1394 N N . ILE A 1 179 ? -10.772 8.115 2.045 1.00 92.31 179 ILE A N 1
ATOM 1395 C CA . ILE A 1 179 ? -9.632 7.331 2.549 1.00 92.31 179 ILE A CA 1
ATOM 1396 C C . ILE A 1 179 ? -8.534 8.229 3.122 1.00 92.31 179 ILE A C 1
ATOM 1398 O O . ILE A 1 179 ? -7.970 7.946 4.178 1.00 92.31 179 ILE A O 1
ATOM 1402 N N . LEU A 1 180 ? -8.255 9.355 2.463 1.00 90.75 180 LEU A N 1
ATOM 1403 C CA . LEU A 1 180 ? -7.266 10.319 2.945 1.00 90.75 180 LEU A CA 1
ATOM 1404 C C . LEU A 1 180 ? -7.697 10.983 4.259 1.00 90.75 180 LEU A C 1
ATOM 1406 O O . LEU A 1 180 ? -6.842 11.245 5.105 1.00 90.75 180 LEU A O 1
ATOM 1410 N N . GLY A 1 181 ? -8.996 11.230 4.457 1.00 91.62 181 GLY A N 1
ATOM 1411 C CA . GLY A 1 181 ? -9.523 11.717 5.732 1.00 91.62 181 GLY A CA 1
ATOM 1412 C C . GLY A 1 181 ? -9.243 10.724 6.853 1.00 91.62 181 GLY A C 1
ATOM 1413 O O . GLY A 1 181 ? -8.627 11.092 7.854 1.00 91.62 181 GLY A O 1
ATOM 1414 N N . ARG A 1 182 ? -9.556 9.442 6.627 1.00 93.56 182 ARG A N 1
ATOM 1415 C CA . ARG A 1 182 ? -9.279 8.378 7.600 1.00 93.56 182 ARG A CA 1
ATOM 1416 C C . ARG A 1 182 ? -7.794 8.261 7.949 1.00 93.56 182 ARG A C 1
ATOM 1418 O O . ARG A 1 182 ? -7.439 8.120 9.115 1.00 93.56 182 ARG A O 1
ATOM 1425 N N . ILE A 1 183 ? -6.909 8.350 6.959 1.00 93.56 183 ILE A N 1
ATOM 1426 C CA . ILE A 1 183 ? -5.458 8.280 7.195 1.00 93.56 183 ILE A CA 1
ATOM 1427 C C . ILE A 1 183 ? -4.979 9.456 8.056 1.00 93.56 183 ILE A C 1
ATOM 1429 O O . ILE A 1 183 ? -4.167 9.258 8.959 1.00 93.56 183 ILE A O 1
ATOM 1433 N N . ASN A 1 184 ? -5.504 10.662 7.824 1.00 93.25 184 ASN A N 1
ATOM 1434 C CA . ASN A 1 184 ? -5.180 11.826 8.649 1.00 93.25 184 ASN A CA 1
ATOM 1435 C C . ASN A 1 184 ? -5.711 11.694 10.086 1.00 93.25 184 ASN A C 1
ATOM 1437 O O . ASN A 1 184 ? -5.031 12.120 11.014 1.00 93.25 184 ASN A O 1
ATOM 1441 N N . GLU A 1 185 ? -6.879 11.078 10.291 1.00 94.44 185 GLU A N 1
ATOM 1442 C CA . GLU A 1 185 ? -7.405 10.792 11.636 1.00 94.44 185 GLU A CA 1
ATOM 1443 C C . GLU A 1 185 ? -6.534 9.796 12.409 1.00 94.44 185 GLU A C 1
ATOM 1445 O O . GLU A 1 185 ? -6.293 9.983 13.601 1.00 94.44 185 GLU A O 1
ATOM 1450 N N . LEU A 1 186 ? -6.050 8.749 11.734 1.00 93.50 186 LEU A N 1
ATOM 1451 C CA . LEU A 1 186 ? -5.173 7.740 12.335 1.00 93.50 186 LEU A CA 1
ATOM 1452 C C . LEU A 1 186 ? -3.783 8.309 12.661 1.00 93.50 186 LEU A C 1
ATOM 1454 O O . LEU A 1 186 ? -3.146 7.902 13.632 1.00 93.50 186 LEU A O 1
ATOM 1458 N N . LEU A 1 187 ? -3.296 9.247 11.844 1.00 94.00 187 LEU A N 1
ATOM 1459 C CA . LEU A 1 187 ? -1.924 9.757 11.892 1.00 94.00 187 LEU A CA 1
ATOM 1460 C C . LEU A 1 187 ? -1.878 11.300 11.867 1.00 94.00 187 LEU A C 1
ATOM 1462 O O . LEU A 1 187 ? -1.199 11.874 11.011 1.00 94.00 187 LEU A O 1
ATOM 1466 N N . PRO A 1 188 ? -2.506 12.001 12.834 1.00 92.31 188 PRO A N 1
ATOM 1467 C CA . PRO A 1 188 ? -2.708 13.455 12.777 1.00 92.31 188 PRO A CA 1
ATOM 1468 C C . PRO A 1 188 ? -1.411 14.267 12.870 1.00 92.31 188 PRO A C 1
ATOM 1470 O O . PRO A 1 188 ? -1.373 15.434 12.495 1.00 92.31 188 PRO A O 1
ATOM 1473 N N . GLN A 1 189 ? -0.339 13.656 13.376 1.00 90.69 189 GLN A N 1
ATOM 1474 C CA . GLN A 1 189 ? 0.974 14.290 13.521 1.00 90.69 189 GLN A CA 1
ATOM 1475 C C . GLN A 1 189 ? 1.882 14.080 12.300 1.00 90.69 189 GLN A C 1
ATOM 1477 O O . GLN A 1 189 ? 2.999 14.594 12.271 1.00 90.69 189 GLN A O 1
ATOM 1482 N N . THR A 1 190 ? 1.447 13.301 11.304 1.00 93.06 190 THR A N 1
ATOM 1483 C CA . THR A 1 190 ? 2.276 12.988 10.136 1.00 93.06 190 THR A CA 1
ATOM 1484 C C . THR A 1 190 ? 2.102 14.059 9.059 1.00 93.06 190 THR A C 1
ATOM 1486 O O . THR A 1 190 ? 0.992 14.261 8.569 1.00 93.06 190 THR A O 1
ATOM 1489 N N . PRO A 1 191 ? 3.182 14.723 8.611 1.00 92.44 191 PRO A N 1
ATOM 1490 C CA . PRO A 1 191 ? 3.089 15.727 7.560 1.00 92.44 191 PRO A CA 1
ATOM 1491 C C . PRO A 1 191 ? 3.085 15.055 6.178 1.00 92.44 191 PRO A C 1
ATOM 1493 O O . PRO A 1 191 ? 4.124 14.940 5.521 1.00 92.44 191 PRO A O 1
ATOM 1496 N N . PHE A 1 192 ? 1.913 14.606 5.727 1.00 93.44 192 PHE A N 1
ATOM 1497 C CA . PHE A 1 192 ? 1.738 14.058 4.380 1.00 93.44 192 PHE A CA 1
ATOM 1498 C C . PHE A 1 192 ? 1.938 15.144 3.316 1.00 93.44 192 PHE A C 1
ATOM 1500 O O . PHE A 1 192 ? 1.332 16.215 3.368 1.00 93.44 192 PHE A O 1
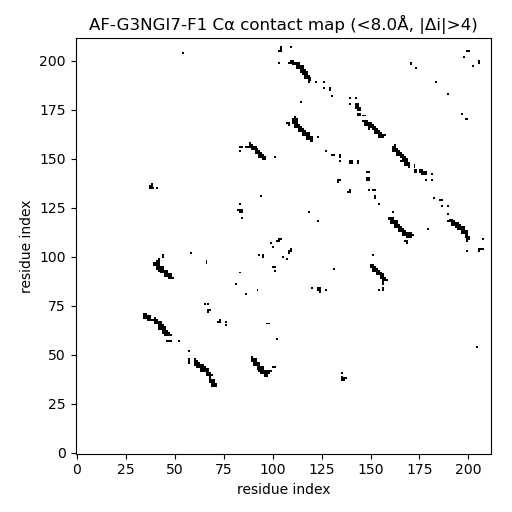ATOM 1507 N N . LYS A 1 193 ? 2.785 14.867 2.322 1.00 92.56 193 LYS A N 1
ATOM 1508 C CA . LYS A 1 193 ? 3.094 15.793 1.220 1.00 92.56 193 LYS A CA 1
ATOM 1509 C C . LYS A 1 193 ? 2.759 15.176 -0.124 1.00 92.56 193 LYS A C 1
ATOM 1511 O O . LYS A 1 193 ? 2.735 13.957 -0.262 1.00 92.56 193 LYS A O 1
ATOM 1516 N N . ALA A 1 194 ? 2.575 16.033 -1.132 1.00 92.44 194 ALA A N 1
ATOM 1517 C CA . ALA A 1 194 ? 2.304 15.623 -2.511 1.00 92.44 194 ALA A CA 1
ATOM 1518 C C . ALA A 1 194 ? 1.231 14.521 -2.574 1.00 92.44 194 ALA A C 1
ATOM 1520 O O . ALA A 1 194 ? 1.459 13.462 -3.156 1.00 92.44 194 ALA A O 1
ATOM 1521 N N . VAL A 1 195 ? 0.108 14.765 -1.894 1.00 93.06 195 VAL A N 1
ATOM 1522 C CA . VAL A 1 195 ? -1.018 13.838 -1.832 1.00 93.06 195 VAL A CA 1
ATOM 1523 C C . VAL A 1 195 ? -1.857 14.019 -3.090 1.00 93.06 195 VAL A C 1
ATOM 1525 O O . VAL A 1 195 ? -2.324 15.123 -3.360 1.00 93.06 195 VAL A O 1
ATOM 1528 N N . PHE A 1 196 ? -2.018 12.959 -3.873 1.00 92.06 196 PHE A N 1
ATOM 1529 C CA . PHE A 1 196 ? -2.848 12.968 -5.077 1.00 92.06 196 PHE A CA 1
ATOM 1530 C C . PHE A 1 196 ? -3.375 11.569 -5.385 1.00 92.06 196 PHE A C 1
ATOM 1532 O O . PHE A 1 196 ? -2.792 10.563 -4.973 1.00 92.06 196 PHE A O 1
ATOM 1539 N N . TYR A 1 197 ? -4.469 11.510 -6.134 1.00 92.12 197 TYR A N 1
ATOM 1540 C CA . TYR A 1 197 ? -5.001 10.269 -6.681 1.00 92.12 197 TYR A CA 1
ATOM 1541 C C . TYR A 1 197 ? -4.538 10.082 -8.126 1.00 92.12 197 TYR A C 1
ATOM 1543 O O . TYR A 1 197 ? -4.383 11.061 -8.858 1.00 92.12 197 TYR A O 1
ATOM 1551 N N . LYS A 1 198 ? -4.304 8.834 -8.534 1.00 89.19 198 LYS A N 1
ATOM 1552 C CA . LYS A 1 198 ? -4.002 8.492 -9.924 1.00 89.19 198 LYS A CA 1
ATOM 1553 C C . LYS A 1 198 ? -4.744 7.211 -10.341 1.00 89.19 198 LYS A C 1
ATOM 1555 O O . LYS A 1 198 ? -4.440 6.159 -9.774 1.00 89.19 198 LYS A O 1
ATOM 1560 N N . PRO A 1 199 ? -5.641 7.267 -11.342 1.00 87.00 199 PRO A N 1
ATOM 1561 C CA . PRO A 1 199 ? -6.208 6.074 -11.972 1.00 87.00 199 PRO A CA 1
ATOM 1562 C C . PRO A 1 199 ? -5.118 5.218 -12.633 1.00 87.00 199 PRO A C 1
ATOM 1564 O O . PRO A 1 199 ? -4.128 5.755 -13.149 1.00 87.00 199 PRO A O 1
ATOM 1567 N N . HIS A 1 200 ? -5.274 3.892 -12.642 1.00 79.44 200 HIS A N 1
ATOM 1568 C CA . HIS A 1 200 ? -4.283 3.012 -13.276 1.00 79.44 200 HIS A CA 1
ATOM 1569 C C . HIS A 1 200 ? -4.244 3.152 -14.802 1.00 79.44 200 HIS A C 1
ATOM 1571 O O . HIS A 1 200 ? -3.156 3.073 -15.370 1.00 79.44 200 HIS A O 1
ATOM 1577 N N . GLU A 1 201 ? -5.374 3.469 -15.441 1.00 70.38 201 GLU A N 1
ATOM 1578 C CA . GLU A 1 201 ? -5.466 3.730 -16.888 1.00 70.38 201 GLU A CA 1
ATOM 1579 C C . GLU A 1 201 ? -4.546 4.877 -17.352 1.00 70.38 201 GLU A C 1
ATOM 1581 O O . GLU A 1 201 ? -4.047 4.879 -18.474 1.00 70.38 201 GLU A O 1
ATOM 1586 N N . GLU A 1 202 ? -4.248 5.835 -16.469 1.00 63.09 202 GLU A N 1
ATOM 1587 C CA . GLU A 1 202 ? -3.373 6.980 -16.756 1.00 63.09 202 GLU A CA 1
ATOM 1588 C C . GLU A 1 202 ? -1.894 6.714 -16.401 1.00 63.09 202 GLU A C 1
ATOM 1590 O O . GLU A 1 202 ? -1.036 7.614 -16.431 1.00 63.09 202 GLU A O 1
ATOM 1595 N N . HIS A 1 203 ? -1.547 5.497 -15.969 1.00 57.97 203 HIS A N 1
ATOM 1596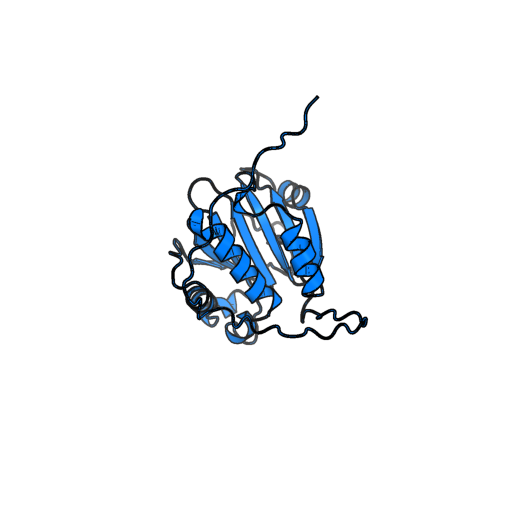 C CA . HIS A 1 203 ? -0.175 5.161 -15.607 1.00 57.97 203 HIS A CA 1
ATOM 1597 C C . HIS A 1 203 ? 0.693 4.958 -16.856 1.00 57.97 203 HIS A C 1
ATOM 1599 O O . HIS A 1 203 ? 0.371 4.163 -17.724 1.00 57.97 203 HIS A O 1
ATOM 1605 N N . HIS A 1 204 ? 1.850 5.633 -16.930 1.00 51.12 204 HIS A N 1
ATOM 1606 C CA . HIS A 1 204 ? 2.746 5.596 -18.102 1.00 51.12 204 HIS A CA 1
ATOM 1607 C C . HIS A 1 204 ? 3.273 4.201 -18.467 1.00 51.12 204 HIS A C 1
ATOM 1609 O O . HIS A 1 204 ? 3.794 4.019 -19.560 1.00 51.12 204 HIS A O 1
ATOM 1615 N N . ALA A 1 205 ? 3.176 3.250 -17.542 1.00 53.69 205 ALA A N 1
ATOM 1616 C CA . ALA A 1 205 ? 3.593 1.870 -17.735 1.00 53.69 205 ALA A CA 1
ATOM 1617 C C . ALA A 1 205 ? 2.411 0.909 -17.962 1.00 53.69 205 ALA A C 1
ATOM 1619 O O . ALA A 1 205 ? 2.616 -0.294 -17.988 1.00 53.69 205 ALA A O 1
ATOM 1620 N N . PHE A 1 206 ? 1.180 1.414 -18.097 1.00 51.66 206 PHE A N 1
ATOM 1621 C CA . PHE A 1 206 ? 0.026 0.591 -18.445 1.00 51.66 206 PHE A CA 1
ATOM 1622 C C . PHE A 1 206 ? 0.168 0.099 -19.895 1.00 51.66 206 PHE A C 1
ATOM 1624 O O . PHE A 1 206 ? -0.088 0.839 -20.846 1.00 51.66 206 PHE A O 1
ATOM 1631 N N . GLU A 1 207 ? 0.599 -1.153 -20.072 1.00 52.66 207 GLU A N 1
ATOM 1632 C CA . GLU A 1 207 ? 0.690 -1.812 -21.384 1.00 52.66 207 GLU A CA 1
ATOM 1633 C C . GLU A 1 207 ? -0.636 -2.455 -21.837 1.00 52.66 207 GLU A C 1
ATOM 1635 O O . GLU A 1 207 ? -0.705 -3.011 -22.935 1.00 52.66 207 GLU A O 1
ATOM 1640 N N . GLY A 1 208 ? -1.717 -2.308 -21.057 1.00 43.88 208 GLY A N 1
ATOM 1641 C CA . GLY A 1 208 ? -3.039 -2.915 -21.290 1.00 43.88 208 GLY A CA 1
ATOM 1642 C C . GLY A 1 208 ? -3.771 -2.485 -22.572 1.00 43.88 208 GLY A C 1
ATOM 1643 O O . GLY A 1 208 ? -4.919 -2.865 -22.780 1.00 43.88 208 GLY A O 1
ATOM 1644 N N . GLY A 1 209 ? -3.117 -1.713 -23.446 1.00 41.22 209 GLY A N 1
ATOM 1645 C CA . GLY A 1 209 ? -3.630 -1.286 -24.748 1.00 41.22 209 GLY A CA 1
ATOM 1646 C C . GLY A 1 209 ? -2.803 -1.713 -25.967 1.00 41.22 209 GLY A C 1
ATOM 1647 O O . GLY A 1 209 ? -3.226 -1.438 -27.087 1.00 41.22 209 GLY A O 1
ATOM 1648 N N . ARG A 1 210 ? -1.651 -2.392 -25.829 1.00 38.91 210 ARG A N 1
ATOM 1649 C CA . ARG A 1 210 ? -0.895 -2.885 -27.005 1.00 38.91 210 ARG A CA 1
ATOM 1650 C C . ARG A 1 210 ? -1.375 -4.264 -27.456 1.00 38.91 210 ARG A C 1
ATOM 1652 O O . ARG A 1 210 ? -0.628 -5.236 -27.505 1.00 38.91 210 ARG A O 1
ATOM 1659 N N . ARG A 1 211 ? -2.643 -4.326 -27.850 1.00 41.44 211 ARG A N 1
ATOM 1660 C CA . ARG A 1 211 ? -3.107 -5.282 -28.856 1.00 41.44 211 ARG A CA 1
ATOM 1661 C C . ARG A 1 211 ? -3.794 -4.499 -29.960 1.00 41.44 211 ARG A C 1
ATOM 1663 O O . ARG A 1 211 ? -4.969 -4.189 -29.831 1.00 41.44 211 ARG A O 1
ATOM 1670 N N . HIS A 1 212 ? -3.037 -4.194 -31.008 1.00 36.56 212 HIS A N 1
ATOM 1671 C CA . HIS A 1 212 ? -3.470 -4.277 -32.400 1.00 36.56 212 HIS A CA 1
ATOM 1672 C C . HIS A 1 212 ? -2.246 -4.363 -33.307 1.00 36.56 212 HIS A C 1
ATOM 1674 O O . HIS A 1 212 ? -1.290 -3.589 -33.076 1.00 36.56 212 HIS A O 1
#

InterPro domains:
  IPR001040 Translation Initiation factor eIF- 4e [PF01652] (37-205)
  IPR001040 Translation Initiation factor eIF- 4e [PTHR11960] (30-202)
  IPR023398 Translation Initiation factor eIF- 4e-like [G3DSA:3.30.760.10] (19-212)
  IPR023398 Translation Initiation factor eIF- 4e-like [SSF55418] (27-209)

Foldseek 3Di:
DDDDDDDDDDDDDDDDDPDPPPPPPPPPPDPDPPWAFFPFKKWKWKFADDVPDALVRRVVRIDTDDIDGTPVVVCVSCVPDDQPLPDDARMKMKIFTDPDDPRCQPPQQVQKWKKKWWFFSVCQRVLVVLVVCCQSNLVQCVQFDPPKGFGIKMWHHHDGTIMIMTMMRHHVRPVSGPNVVVSCVSPVPIDIPPTDMDRSNPDPNHPNPPDD

Radius of gyration: 22.2 Å; Cα contacts (8 Å, |Δi|>4): 334; chains: 1; bounding box: 60×40×84 Å

Organism: NCBI:txid481459